Protein 3PDW (pdb70)

B-factor: mean 26.4, std 8.08, range [11.32, 63.54]

Nearest PDB structures (foldseek):
  3pdw-assembly1_A  TM=1.004E+00  e=2.632E-53  Bacillus subtilis
  4ift-assembly1_A  TM=9.680E-01  e=3.811E-37  Geobacillus stearothermophilus
  4o8c-assembly1_A  TM=9.680E-01  e=2.305E-36  Geobacillus stearothermophilus
  4kn8-assembly1_A  TM=9.689E-01  e=5.834E-36  Geobacillus stearothermophilus
  4ig4-assembly1_A  TM=9.670E-01  e=6.553E-36  Geobacillus stearothermophilus

GO terms:
  GO:0008253 5'-nucleotidase activity (F, EXP)

Secondary structure (DSSP, 8-state):
-----SEEEEE-SSSTT-HHHHHHHHHHHHHHHHHTT--EEEEES--SS-HHHHHHHHHHTT----GGGEEEHHHHHHHHHHHH-TT-EEEEES-HHHHHHHHHTT-EE--TT-SEEEE---TT--HHHHHHHHHHHHTT-EEEES----EEEETTEEEE-HHHHHHHHHHHH-PPPEE-STTSSHHHHHHHHHHT--GGGEEEEES-IIIIIHHHHHHT-EEEEE-----TTSPPPSEEESSGGGGHHHHHHHS--

Solvent-accessible surface area: 12109 Å² total; per-residue (Å²): 173,50,85,67,5,120,0,5,0,1,0,33,69,27,66,4,38,96,46,102,117,43,32,113,34,0,16,102,0,2,103,11,0,116,87,48,65,6,64,6,7,0,0,4,9,48,1,16,128,6,11,119,87,16,5,73,126,13,78,82,92,92,4,18,8,74,69,131,38,1,0,1,0,0,40,0,0,0,31,31,0,26,81,88,74,179,101,0,26,0,25,20,2,16,38,101,2,0,103,36,5,0,98,125,47,56,10,77,76,29,32,80,124,7,44,2,0,0,0,0,13,4,153,76,48,67,188,110,68,32,25,20,0,15,82,0,10,161,93,62,10,118,7,2,0,0,13,26,49,142,30,55,105,60,194,209,33,132,54,86,0,3,12,46,28,1,47,59,0,20,118,60,14,64,59,139,15,67,59,0,1,5,48,68,25,33,0,0,78,8,0,23,157,69,21,65,18,86,63,66,35,0,0,0,0,0,23,67,35,66,34,2,0,53,0,0,33,77,19,55,8,30,1,0,17,4,93,33,118,107,82,150,141,70,112,130,20,70,37,59,14,90,22,6,67,74,8,23,80,107,1,67,43,62,29,136,163

Sequence (257 aa):
SLKTYKGYLIDLDGTMYNGTEKIEEACEFVRTLKDRGVPYLFVTNNSSRTPKQVADKLVSFDIPATEEQVFTTSMATAQHIAQQKKDASVYVIGEEGIRQAIEENGLTFGGENADFVVVGIDRSITYEKFAVGCLAIRNGARFISTNGDIAIPTERGLLPGNGSLTSSVLTVSTGVQPVFIGKPESIIMEQAMRVLGTDVSETLMVGDNYATDIMAGINAGMDTLLVHTGMTDDMEKPTHAIDSLTEWIPYIEGHHHH

Foldseek 3Di:
DDDAFQEEEEEDPDCQCPDDVSLVLLQVLQVLCVVLVRYYAYEYLAQADQLCRVQVVNVVSVRHDDSLRYAYLLLLVLVVVCVVPVAFEEAEAYHDRNVVNVVVSNYHYDWLQGQAYEFHDHPPDDPVSLVRSLSNVLNPHAYAYSAQDQFDQDPVGTHGHRNVVSVSSCVSNVDDHHYQAWPDQSSVVSVCVSRVDDLARYEFEEADCRTRVNNNVNNNHAYEHAPQVADPPGDDHNYYYPTSNVCSVVSPVNRDD

InterPro domains:
  IPR006354 HAD-superfamily hydrolase, subfamily IIA, hypothetical 1 [TIGR01457] (4-252)
  IPR006357 HAD-superfamily hydrolase, subfamily IIA [PF13344] (8-106)
  IPR006357 HAD-superfamily hydrolase, subfamily IIA [PIRSF000915] (1-252)
  IPR006357 HAD-superfamily hydrolase, subfamily IIA [TIGR01460] (8-228)
  IPR023214 HAD superfamily [G3DSA:3.40.50.1000] (4-230)
  IPR023214 HAD superfamily [G3DSA:3.40.50.1000] (84-179)
  IPR036412 HAD-like superfamily [SSF56784] (4-253)

Organism: Bacillus subtilis (strain 168) (NCBI:txid224308)

Structure (mmCIF, N/CA/C/O backbone):
data_3PDW
#
_entry.id   3PDW
#
_cell.length_a   94.190
_cell.length_b   38.878
_cell.length_c   81.031
_cell.angle_alpha   90.00
_cell.angle_beta   93.04
_cell.angle_gamma   90.00
#
_symmetry.space_group_name_H-M   'C 1 2 1'
#
loop_
_entity.id
_entity.type
_entity.pdbx_description
1 polymer 'Uncharacterized hydrolase yutF'
2 non-polymer GLYCEROL
3 non-polymer 'ACETIC ACID'
4 water water
#
loop_
_atom_site.group_PDB
_atom_site.id
_atom_site.type_symbol
_atom_site.label_atom_id
_atom_site.label_alt_id
_atom_site.label_comp_id
_atom_site.label_asym_id
_atom_site.label_entity_id
_atom_site.label_seq_id
_atom_site.pdbx_PDB_ins_code
_atom_site.Cartn_x
_atom_site.Cartn_y
_atom_site.Cartn_z
_atom_site.occupancy
_atom_site.B_iso_or_equiv
_atom_site.auth_seq_id
_atom_site.auth_comp_id
_atom_site.auth_asym_id
_atom_site.auth_atom_id
_atom_site.pdbx_PDB_model_num
ATOM 1 N N . SER A 1 2 ? 24.329 -3.640 4.936 1.00 36.61 2 SER A N 1
ATOM 2 C CA . SER A 1 2 ? 23.166 -2.760 5.006 1.00 37.03 2 SER A CA 1
ATOM 3 C C . SER A 1 2 ? 23.535 -1.467 5.714 1.00 38.91 2 SER A C 1
ATOM 4 O O . SER A 1 2 ? 24.416 -1.458 6.574 1.00 40.79 2 SER A O 1
ATOM 7 N N . LEU A 1 3 ? 22.862 -0.379 5.347 1.00 34.40 3 LEU A N 1
ATOM 8 C CA . LEU A 1 3 ? 23.024 0.895 6.035 1.00 33.32 3 LEU A CA 1
ATOM 9 C C . LEU A 1 3 ? 21.695 1.291 6.670 1.00 34.85 3 LEU A C 1
ATOM 10 O O . LEU A 1 3 ? 20.660 1.337 5.999 1.00 32.22 3 LEU A O 1
ATOM 15 N N . LYS A 1 4 ? 21.732 1.565 7.972 1.00 29.21 4 LYS A N 1
ATOM 16 C CA . LYS A 1 4 ? 20.557 2.000 8.711 1.00 29.17 4 LYS A CA 1
ATOM 17 C C . LYS A 1 4 ? 20.125 3.383 8.233 1.00 27.44 4 LYS A C 1
ATOM 18 O O . LYS A 1 4 ? 20.926 4.117 7.658 1.00 29.17 4 LYS A O 1
ATOM 24 N N . THR A 1 5 ? 18.861 3.732 8.459 1.00 26.99 5 THR A N 1
ATOM 25 C CA . THR A 1 5 ? 18.418 5.110 8.272 1.00 26.00 5 THR A CA 1
ATOM 26 C C . THR A 1 5 ? 18.478 5.872 9.602 1.00 27.22 5 THR A C 1
ATOM 27 O O . THR A 1 5 ? 17.771 5.543 10.555 1.00 29.69 5 THR A O 1
ATOM 31 N N . TYR A 1 6 ? 19.339 6.880 9.659 1.00 27.29 6 TYR A N 1
ATOM 32 C CA . TYR A 1 6 ? 19.495 7.682 10.866 1.00 25.32 6 TYR A CA 1
ATOM 33 C C . TYR A 1 6 ? 18.564 8.884 10.799 1.00 25.75 6 TYR A C 1
ATOM 34 O O . TYR A 1 6 ? 18.428 9.519 9.747 1.00 27.23 6 TYR A O 1
ATOM 43 N N . LYS A 1 7 ? 17.911 9.175 11.918 1.00 23.34 7 LYS A N 1
ATOM 44 C CA . LYS A 1 7 ? 16.953 10.262 11.996 1.00 26.43 7 LYS A CA 1
ATOM 45 C C . LYS A 1 7 ? 17.522 11.501 12.686 1.00 26.22 7 LYS A C 1
ATOM 46 O O . LYS A 1 7 ? 16.846 12.529 12.797 1.00 27.02 7 LYS A O 1
ATOM 52 N N . GLY A 1 8 ? 18.760 11.404 13.157 1.00 23.30 8 GLY A N 1
ATOM 53 C CA . GLY A 1 8 ? 19.381 12.526 13.842 1.00 23.47 8 GLY A CA 1
ATOM 54 C C . GLY A 1 8 ? 20.886 12.369 13.882 1.00 20.79 8 GLY A C 1
ATOM 55 O O . GLY A 1 8 ? 21.385 11.251 14.008 1.00 21.54 8 GLY A O 1
ATOM 56 N N . TYR A 1 9 ? 21.602 13.485 13.781 1.00 19.56 9 TYR A N 1
ATOM 57 C CA . TYR A 1 9 ? 23.064 13.471 13.754 1.00 20.85 9 TYR A CA 1
ATOM 58 C C . TYR A 1 9 ? 23.653 14.319 14.887 1.00 18.99 9 TYR A C 1
ATOM 59 O O . TYR A 1 9 ? 23.188 15.430 15.151 1.00 19.14 9 TYR A O 1
ATOM 68 N N . LEU A 1 10 ? 24.676 13.790 15.552 1.00 18.21 10 LEU A N 1
ATOM 69 C CA . LEU A 1 10 ? 25.498 14.591 16.454 1.00 19.80 10 LEU A CA 1
ATOM 70 C C . LEU A 1 10 ? 26.846 14.754 15.774 1.00 20.87 10 LEU A C 1
ATOM 71 O O . LEU A 1 10 ? 27.469 13.765 15.394 1.00 22.83 10 LEU A O 1
ATOM 76 N N . ILE A 1 11 ? 27.285 15.998 15.605 1.00 19.11 11 ILE A N 1
ATOM 77 C CA . ILE A 1 11 ? 28.498 16.296 14.849 1.00 19.51 11 ILE A CA 1
ATOM 78 C C . ILE A 1 11 ? 29.557 16.938 15.742 1.00 23.14 11 ILE A C 1
ATOM 79 O O . ILE A 1 11 ? 29.350 18.021 16.281 1.00 19.87 11 ILE A O 1
ATOM 84 N N . ASP A 1 12 ? 30.707 16.291 15.887 1.00 18.35 12 ASP A N 1
ATOM 85 C CA . ASP A 1 12 ? 31.699 16.798 16.824 1.00 19.32 12 ASP A CA 1
ATOM 86 C C . ASP A 1 12 ? 32.453 18.027 16.304 1.00 20.38 12 ASP A C 1
ATOM 87 O O . ASP A 1 12 ? 32.812 18.093 15.136 1.00 24.40 12 ASP A O 1
ATOM 92 N N . LEU A 1 13 ? 32.685 18.990 17.193 1.00 20.29 13 LEU A N 1
ATOM 93 C CA . LEU A 1 13 ? 33.375 20.239 16.847 1.00 17.36 13 LEU A CA 1
ATOM 94 C C . LEU A 1 13 ? 34.851 20.284 17.236 1.00 21.13 13 LEU A C 1
ATOM 95 O O . LEU A 1 13 ? 35.548 21.235 16.883 1.00 21.95 13 LEU A O 1
ATOM 100 N N . ASP A 1 14 ? 35.328 19.300 17.994 1.00 22.57 14 ASP A N 1
ATOM 101 C CA . ASP A 1 14 ? 36.614 19.458 18.689 1.00 21.85 14 ASP A CA 1
ATOM 102 C C . ASP A 1 14 ? 37.855 18.935 17.968 1.00 27.93 14 ASP A C 1
ATOM 103 O O . ASP A 1 14 ? 38.981 19.188 18.409 1.00 29.42 14 ASP A O 1
ATOM 108 N N . GLY A 1 15 ? 37.661 18.195 16.889 1.00 25.82 15 GLY A N 1
ATOM 109 C CA . GLY A 1 15 ? 38.780 17.553 16.219 1.00 30.58 15 GLY A CA 1
ATOM 110 C C . GLY A 1 15 ? 39.408 18.355 15.089 1.00 33.40 15 GLY A C 1
ATOM 111 O O . GLY A 1 15 ? 39.261 19.570 15.016 1.00 31.41 15 GLY A O 1
ATOM 112 N N . THR A 1 16 ? 40.110 17.649 14.206 1.00 33.72 16 THR A N 1
ATOM 113 C CA . THR A 1 16 ? 40.846 18.246 13.091 1.00 32.89 16 THR A CA 1
ATOM 114 C C . THR A 1 16 ? 39.995 18.278 11.830 1.00 36.42 16 THR A C 1
ATOM 115 O O . THR A 1 16 ? 40.471 18.622 10.747 1.00 39.83 16 THR A O 1
ATOM 119 N N . MET A 1 17 ? 38.729 17.917 11.992 1.00 33.40 17 MET A N 1
ATOM 120 C CA . MET A 1 17 ? 37.779 17.769 10.900 1.00 37.30 17 MET A CA 1
ATOM 121 C C . MET A 1 17 ? 37.539 19.065 10.130 1.00 29.49 17 MET A C 1
ATOM 122 O O . MET A 1 17 ? 36.988 19.042 9.030 1.00 33.63 17 MET A O 1
ATOM 127 N N . TYR A 1 18 ? 37.931 20.188 10.721 1.00 31.60 18 TYR A N 1
ATOM 128 C CA . TYR A 1 18 ? 37.679 21.495 10.129 1.00 31.87 18 TYR A CA 1
ATOM 129 C C . TYR A 1 18 ? 38.986 22.233 9.837 1.00 31.69 18 TYR A C 1
ATOM 130 O O . TYR A 1 18 ? 39.002 23.456 9.732 1.00 39.15 18 TYR A O 1
ATOM 139 N N . ASN A 1 19 ? 40.077 21.484 9.708 1.00 34.64 19 ASN A N 1
ATOM 140 C CA . ASN A 1 19 ? 41.395 22.079 9.507 1.00 39.15 19 ASN A CA 1
ATOM 141 C C . ASN A 1 19 ? 41.662 22.455 8.057 1.00 35.10 19 ASN A C 1
ATOM 142 O O . ASN A 1 19 ? 41.878 21.585 7.216 1.00 39.83 19 ASN A O 1
ATOM 147 N N . GLY A 1 20 ? 41.660 23.751 7.770 1.00 36.88 20 GLY A N 1
ATOM 148 C CA . GLY A 1 20 ? 41.997 24.217 6.438 1.00 36.31 20 GLY A CA 1
ATOM 149 C C . GLY A 1 20 ? 40.797 24.420 5.537 1.00 38.47 20 GLY A C 1
ATOM 150 O O . GLY A 1 20 ? 39.694 23.962 5.833 1.00 35.93 20 GLY A O 1
ATOM 151 N N . THR A 1 21 ? 41.027 25.102 4.420 1.00 37.50 21 THR A N 1
ATOM 152 C CA . THR A 1 21 ? 39.958 25.491 3.510 1.00 37.75 21 THR A CA 1
ATOM 153 C C . THR A 1 21 ? 39.174 24.311 2.949 1.00 35.91 21 THR A C 1
ATOM 154 O O . THR A 1 21 ? 37.942 24.352 2.866 1.00 32.99 21 THR A O 1
ATOM 158 N N . GLU A 1 22 ? 39.887 23.265 2.553 1.00 37.06 22 GLU A N 1
ATOM 159 C CA . GLU A 1 22 ? 39.243 22.101 1.963 1.00 36.88 22 GLU A CA 1
ATOM 160 C C . GLU A 1 22 ? 38.303 21.417 2.959 1.00 38.38 22 GLU A C 1
ATOM 161 O O . GLU A 1 22 ? 37.144 21.141 2.639 1.00 33.27 22 GLU A O 1
ATOM 167 N N . LYS A 1 23 ? 38.798 21.157 4.166 1.00 34.78 23 LYS A N 1
ATOM 168 C CA . LYS A 1 23 ? 37.997 20.482 5.185 1.00 33.89 23 LYS A CA 1
ATOM 169 C C . LYS A 1 23 ? 36.766 21.307 5.562 1.00 32.50 23 LYS A C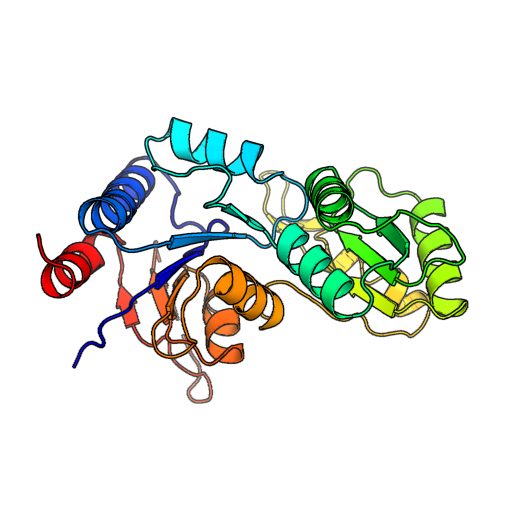 1
ATOM 170 O O . LYS A 1 23 ? 35.664 20.778 5.708 1.00 32.31 23 LYS A O 1
ATOM 176 N N . ILE A 1 24 ? 36.952 22.610 5.725 1.00 33.35 24 ILE A N 1
ATOM 177 C CA . ILE A 1 24 ? 35.837 23.470 6.098 1.00 28.81 24 ILE A CA 1
ATOM 178 C C . ILE A 1 24 ? 34.747 23.453 5.029 1.00 30.74 24 ILE A C 1
ATOM 179 O O . ILE A 1 24 ? 33.557 23.395 5.342 1.00 30.57 24 ILE A O 1
ATOM 184 N N . GLU A 1 25 ? 35.148 23.499 3.763 1.00 30.80 25 GLU A N 1
ATOM 185 C CA . GLU A 1 25 ? 34.178 23.460 2.679 1.00 32.25 25 GLU A CA 1
ATOM 186 C C . GLU A 1 25 ? 33.472 22.110 2.643 1.00 29.37 25 GLU A C 1
ATOM 187 O O . GLU A 1 25 ? 32.282 22.025 2.337 1.00 28.33 25 GLU A O 1
ATOM 193 N N . GLU A 1 26 ? 34.210 21.053 2.958 1.00 28.91 26 GLU A N 1
ATOM 194 C CA . GLU A 1 26 ? 33.629 19.715 2.975 1.00 31.71 26 GLU A CA 1
ATOM 195 C C . GLU A 1 26 ? 32.613 19.602 4.110 1.00 30.31 26 GLU A C 1
ATOM 196 O O . GLU A 1 26 ? 31.518 19.070 3.923 1.00 27.10 26 GLU A O 1
ATOM 202 N N . ALA A 1 27 ? 32.961 20.131 5.280 1.00 28.58 27 ALA A N 1
ATOM 203 C CA . ALA A 1 27 ? 32.029 20.120 6.399 1.00 27.36 27 ALA A CA 1
ATOM 204 C C . ALA A 1 27 ? 30.781 20.923 6.053 1.00 26.46 27 ALA A C 1
ATOM 205 O O . ALA A 1 27 ? 29.668 20.539 6.400 1.00 25.82 27 ALA A O 1
ATOM 207 N N . CYS A 1 28 ? 30.972 22.043 5.363 1.00 25.32 28 CYS A N 1
ATOM 208 C CA . CYS A 1 28 ? 29.850 22.884 4.969 1.00 27.68 28 CYS A CA 1
ATOM 209 C C . CYS A 1 28 ? 28.880 22.109 4.065 1.00 26.62 28 CYS A C 1
ATOM 210 O O . CYS A 1 28 ? 27.669 22.127 4.274 1.00 25.10 28 CYS A O 1
ATOM 213 N N . GLU A 1 29 ? 29.406 21.415 3.066 1.00 27.79 29 GLU A N 1
ATOM 214 C CA . GLU A 1 29 ? 28.535 20.701 2.134 1.00 28.10 29 GLU A CA 1
ATOM 215 C C . GLU A 1 29 ? 27.830 19.536 2.843 1.00 24.77 29 GLU A C 1
ATOM 216 O O . GLU A 1 29 ? 26.655 19.261 2.591 1.00 23.90 29 GLU A O 1
ATOM 222 N N . PHE A 1 30 ? 28.544 18.884 3.760 1.00 25.32 30 PHE A N 1
ATOM 223 C CA . PHE A 1 30 ? 27.974 17.792 4.556 1.00 24.15 30 PHE A CA 1
ATOM 224 C C . PHE A 1 30 ? 26.775 18.290 5.366 1.00 24.93 30 PHE A C 1
ATOM 225 O O . PHE A 1 30 ? 25.674 17.743 5.274 1.00 21.99 30 PHE A O 1
ATOM 233 N N . VAL A 1 31 ? 26.979 19.353 6.137 1.00 24.15 31 VAL A N 1
ATOM 234 C CA . VAL A 1 31 ? 25.904 19.894 6.958 1.00 23.51 31 VAL A CA 1
ATOM 235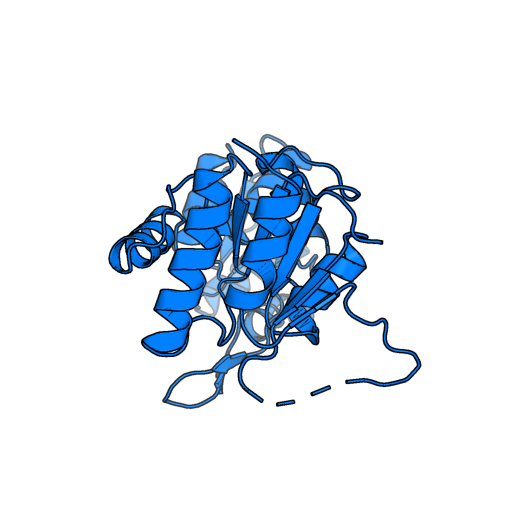 C C . VAL A 1 31 ? 24.747 20.433 6.108 1.00 21.42 31 VAL A C 1
ATOM 236 O O . VAL A 1 31 ? 23.578 20.249 6.445 1.00 24.40 31 VAL A O 1
ATOM 240 N N . ARG A 1 32 ? 25.065 21.091 4.994 1.00 25.13 32 ARG A N 1
ATOM 241 C CA . ARG A 1 32 ? 24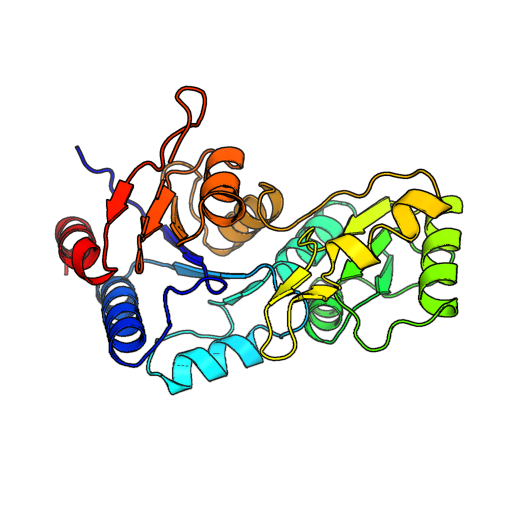.013 21.625 4.131 1.00 25.33 32 ARG A CA 1
ATOM 242 C C . ARG A 1 32 ? 23.166 20.514 3.521 1.00 26.92 32 ARG A C 1
ATOM 243 O O . ARG A 1 32 ? 21.975 20.700 3.273 1.00 26.95 32 ARG A O 1
ATOM 251 N N . THR A 1 33 ? 23.777 19.351 3.309 1.00 24.05 33 THR A N 1
ATOM 252 C CA . THR A 1 33 ? 23.038 18.178 2.830 1.00 24.59 33 THR A CA 1
ATOM 253 C C . THR A 1 33 ? 22.021 17.722 3.871 1.00 25.50 33 THR A C 1
ATOM 254 O O . THR A 1 33 ? 20.857 17.494 3.545 1.00 24.05 33 THR A O 1
ATOM 258 N N . LEU A 1 34 ? 22.451 17.598 5.130 1.00 23.03 34 LEU A N 1
ATOM 259 C CA . LEU A 1 34 ? 21.518 17.280 6.197 1.00 21.01 34 LEU A CA 1
ATOM 260 C C . LEU A 1 34 ? 20.386 18.299 6.241 1.00 23.49 34 LEU A C 1
ATOM 261 O O . LEU A 1 34 ? 19.214 17.932 6.342 1.00 24.14 34 LEU A O 1
ATOM 266 N N . LYS A 1 35 ? 20.731 19.581 6.186 1.00 22.50 35 LYS A N 1
ATOM 267 C CA . LYS A 1 35 ? 19.703 20.615 6.240 1.00 23.29 35 LYS A CA 1
ATOM 268 C C . LYS A 1 35 ? 18.782 20.528 5.021 1.00 23.70 35 LYS A C 1
ATOM 269 O O . LYS A 1 35 ? 17.554 20.568 5.149 1.00 26.05 35 LYS A O 1
ATOM 275 N N . ASP A 1 36 ? 19.384 20.394 3.847 1.00 25.64 36 ASP A N 1
ATOM 276 C CA . ASP A 1 36 ? 18.633 20.292 2.596 1.00 28.93 36 ASP A CA 1
ATOM 277 C C . ASP A 1 36 ? 17.624 19.143 2.652 1.00 30.80 36 ASP A C 1
ATOM 278 O O . ASP A 1 36 ? 16.502 19.262 2.147 1.00 30.79 36 ASP A O 1
ATOM 283 N N . ARG A 1 37 ? 18.016 18.039 3.288 1.00 25.59 37 ARG A N 1
ATOM 284 C CA . ARG A 1 37 ? 17.180 16.845 3.324 1.00 24.60 37 ARG A CA 1
ATOM 285 C C . ARG A 1 37 ? 16.341 16.732 4.599 1.00 25.86 37 ARG A C 1
ATOM 286 O O . ARG A 1 37 ? 15.727 15.701 4.853 1.00 28.63 37 ARG A O 1
ATOM 294 N N . GLY A 1 38 ? 16.328 17.794 5.407 1.00 25.19 38 GLY A N 1
ATOM 295 C CA . GLY A 1 38 ? 15.452 17.864 6.564 1.00 24.54 38 GLY A CA 1
ATOM 296 C C . GLY A 1 38 ? 15.854 17.013 7.757 1.00 26.98 38 GLY A C 1
ATOM 297 O O . GLY A 1 38 ? 15.023 16.677 8.600 1.00 29.58 38 GLY A O 1
ATOM 298 N N . VAL A 1 39 ? 17.134 16.677 7.842 1.00 24.76 39 VAL A N 1
ATOM 299 C CA . VAL A 1 39 ? 17.626 15.842 8.933 1.00 22.76 39 VAL A CA 1
ATOM 300 C C . VAL A 1 39 ? 18.141 16.735 10.052 1.00 22.04 39 VAL A C 1
ATOM 301 O O . VAL A 1 39 ? 19.012 17.560 9.816 1.00 24.11 39 VAL A O 1
ATOM 305 N N . PRO A 1 40 ? 17.605 16.559 11.274 1.00 22.61 40 PRO A N 1
ATOM 306 C CA . PRO A 1 40 ? 18.010 17.327 12.461 1.00 25.00 40 PRO A CA 1
ATOM 307 C C . PRO A 1 40 ? 19.440 16.991 12.878 1.00 21.90 40 PRO A C 1
ATOM 308 O O . PRO A 1 40 ? 19.843 15.827 12.776 1.00 21.55 40 PRO A O 1
ATOM 312 N N . TYR A 1 41 ? 20.191 17.989 13.339 1.00 22.18 41 TYR A N 1
ATOM 313 C CA . TYR A 1 41 ? 21.532 17.751 13.868 1.00 20.81 41 TYR A CA 1
ATOM 314 C C . TYR A 1 41 ? 21.861 18.695 15.024 1.00 23.38 41 TYR A C 1
ATOM 315 O O . TYR A 1 41 ? 21.231 19.747 15.183 1.00 21.82 41 TYR A O 1
ATOM 324 N N . LEU A 1 42 ? 22.844 18.301 15.829 1.00 19.82 42 LEU A N 1
ATOM 325 C CA . LEU A 1 42 ? 23.442 19.176 16.826 1.00 18.84 42 LEU A CA 1
ATOM 326 C C . LEU A 1 42 ? 24.956 19.088 16.688 1.00 21.55 42 LEU A C 1
ATOM 327 O O . LEU A 1 42 ? 25.499 18.011 16.422 1.00 22.53 42 LEU A O 1
ATOM 332 N N . PHE A 1 43 ? 25.638 20.214 16.854 1.00 19.98 43 PHE A N 1
ATOM 333 C CA . PHE A 1 43 ? 27.095 20.209 16.980 1.00 19.27 43 PHE A CA 1
ATOM 334 C C . PHE A 1 43 ? 27.428 20.031 18.449 1.00 21.49 43 PHE A C 1
ATOM 335 O O . PHE A 1 43 ? 26.862 20.720 19.293 1.00 23.93 43 PHE A O 1
ATOM 343 N N . VAL A 1 44 ? 28.337 19.112 18.756 1.00 18.85 44 VAL A N 1
ATOM 344 C CA . VAL A 1 44 ? 28.669 18.843 20.153 1.00 14.32 44 VAL A CA 1
ATOM 345 C C . VAL A 1 44 ? 30.131 19.156 20.459 1.00 19.73 44 VAL A C 1
ATOM 346 O O . VAL A 1 44 ? 30.984 19.080 19.580 1.00 21.00 44 VAL A O 1
ATOM 350 N N . THR A 1 45 ? 30.413 19.520 21.708 1.00 17.90 45 THR A N 1
ATOM 351 C CA . THR A 1 45 ? 31.764 19.908 22.077 1.00 19.91 45 THR A CA 1
ATOM 352 C C . THR A 1 45 ? 31.991 19.698 23.572 1.00 18.85 45 THR A C 1
ATOM 353 O O . THR A 1 45 ? 31.063 19.852 24.361 1.00 17.53 45 THR A O 1
ATOM 357 N N . ASN A 1 46 ? 33.223 19.340 23.937 1.00 16.79 46 ASN A N 1
ATOM 358 C CA . ASN A 1 46 ? 33.637 19.243 25.343 1.00 18.22 46 ASN A CA 1
ATOM 359 C C . ASN A 1 46 ? 34.097 20.584 25.912 1.00 17.32 46 ASN A C 1
ATOM 360 O O . ASN A 1 46 ? 34.473 20.683 27.084 1.00 22.17 46 ASN A O 1
ATOM 365 N N . ASN A 1 47 ? 34.088 21.621 25.081 1.00 18.93 47 ASN A N 1
ATOM 366 C CA . ASN A 1 47 ? 34.470 22.961 25.550 1.00 22.31 47 ASN A CA 1
ATOM 367 C C . ASN A 1 47 ? 33.346 23.538 26.404 1.00 22.22 47 ASN A C 1
ATOM 368 O O . ASN A 1 47 ? 32.247 23.767 25.901 1.00 20.83 47 ASN A O 1
ATOM 373 N N . SER A 1 48 ? 33.600 23.761 27.695 1.00 19.66 48 SER A N 1
ATOM 374 C CA . SER A 1 48 ? 32.571 24.306 28.577 1.00 17.40 48 SER A CA 1
ATOM 375 C C . SER A 1 48 ? 32.549 25.829 28.590 1.00 18.62 48 SER A C 1
ATOM 376 O O . SER A 1 48 ? 31.624 26.434 29.136 1.00 19.71 48 SER A O 1
ATOM 379 N N . SER A 1 49 ? 33.577 26.440 28.006 1.00 20.11 49 SER A N 1
ATOM 380 C CA . SER A 1 49 ? 33.793 27.884 28.111 1.00 20.51 49 SER A CA 1
ATOM 381 C C . SER A 1 49 ? 32.984 28.743 27.132 1.00 19.92 49 SER A C 1
ATOM 382 O O . SER A 1 49 ? 32.469 29.797 27.512 1.00 22.43 49 SER A O 1
ATOM 385 N N . ARG A 1 50 ? 32.897 28.327 25.875 1.00 19.81 50 ARG A N 1
ATOM 386 C CA . ARG A 1 50 ? 32.194 29.138 24.893 1.00 22.12 50 ARG A CA 1
ATOM 387 C C . ARG A 1 50 ? 30.689 28.899 24.973 1.00 21.75 50 ARG A C 1
ATOM 388 O O . ARG A 1 50 ? 30.242 27.786 25.238 1.00 24.26 50 ARG A O 1
ATOM 396 N N . THR A 1 51 ? 29.917 29.954 24.733 1.00 19.04 51 THR A N 1
ATOM 397 C CA . THR A 1 51 ? 28.460 29.874 24.722 1.00 19.59 51 THR A CA 1
ATOM 398 C C . THR A 1 51 ? 28.007 29.347 23.361 1.00 20.95 51 THR A C 1
ATOM 399 O O . THR A 1 51 ? 28.745 29.431 22.381 1.00 21.99 51 THR A O 1
ATOM 403 N N . PRO A 1 52 ? 26.781 28.811 23.291 1.00 19.80 52 PRO A N 1
ATOM 404 C CA . PRO A 1 52 ? 26.282 28.320 21.999 1.00 20.06 52 PRO A CA 1
ATOM 405 C C . PRO A 1 52 ? 26.231 29.429 20.942 1.00 21.62 52 PRO A C 1
ATOM 406 O O . PRO A 1 52 ? 26.432 29.130 19.764 1.00 22.03 52 PRO A O 1
ATOM 410 N N . LYS A 1 53 ? 25.974 30.672 21.348 1.00 21.75 53 LYS A N 1
ATOM 411 C CA . LYS A 1 53 ? 25.968 31.784 20.397 1.00 23.14 53 LYS A CA 1
ATOM 412 C C . LYS A 1 53 ? 27.359 31.978 19.806 1.00 24.65 53 LYS A C 1
ATOM 413 O O . LYS A 1 53 ? 27.519 32.117 18.596 1.00 22.94 53 LYS A O 1
ATOM 419 N N . GLN A 1 54 ? 28.371 31.982 20.662 1.00 21.35 54 GLN A N 1
ATOM 420 C CA . GLN A 1 54 ? 29.741 32.148 20.189 1.00 21.43 54 GLN A CA 1
ATOM 421 C C . GL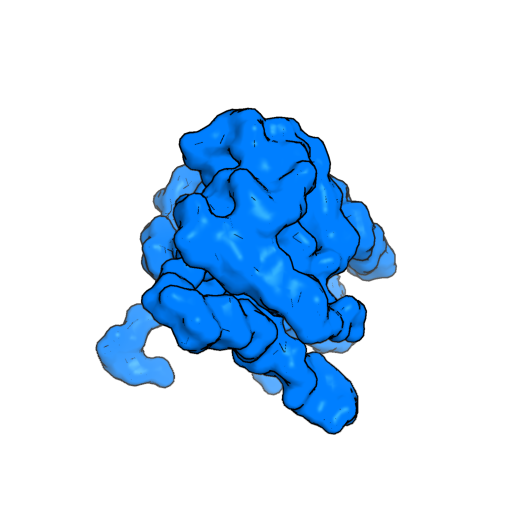N A 1 54 ? 30.133 31.071 19.185 1.00 23.15 54 GLN A C 1
ATOM 422 O O . GLN A 1 54 ? 30.758 31.353 18.156 1.00 22.90 54 GLN A O 1
ATOM 428 N N . VAL A 1 55 ? 29.747 29.838 19.474 1.00 20.55 55 VAL A N 1
ATOM 429 C CA . VAL A 1 55 ? 30.121 28.723 18.612 1.00 21.12 55 VAL A CA 1
ATOM 430 C C . VAL A 1 55 ? 29.378 28.797 17.280 1.00 21.65 55 VAL A C 1
ATOM 431 O O . VAL A 1 55 ? 29.979 28.645 16.215 1.00 21.67 55 VAL A O 1
ATOM 435 N N . ALA A 1 56 ? 28.071 29.046 17.340 1.00 22.96 56 ALA A N 1
ATOM 436 C CA . ALA A 1 56 ? 27.264 29.096 16.128 1.00 21.79 56 ALA A CA 1
ATOM 437 C C . ALA A 1 56 ? 27.679 30.273 15.248 1.00 21.41 56 ALA A C 1
ATOM 438 O O . ALA A 1 56 ? 27.747 30.144 14.032 1.00 22.11 56 ALA A O 1
ATOM 440 N N . ASP A 1 57 ? 27.972 31.417 15.863 1.00 21.55 57 ASP A N 1
ATOM 441 C CA . ASP A 1 57 ? 28.433 32.577 15.104 1.00 26.34 57 ASP A CA 1
ATOM 442 C C . ASP A 1 57 ? 29.648 32.227 14.261 1.00 25.29 57 ASP A C 1
ATOM 443 O O . ASP A 1 57 ? 29.722 32.583 13.084 1.00 26.03 57 ASP A O 1
ATOM 448 N N . LYS A 1 58 ? 30.597 31.520 14.861 1.00 24.62 58 LYS A N 1
ATOM 449 C CA . LYS A 1 58 ? 31.799 31.114 14.145 1.00 24.08 58 LYS A CA 1
ATOM 450 C C . LYS A 1 58 ? 31.499 30.129 13.008 1.00 25.51 58 LYS A C 1
ATOM 451 O O . LYS A 1 58 ? 32.020 30.280 11.906 1.00 24.20 58 LYS A O 1
ATOM 457 N N . LEU A 1 59 ? 30.655 29.131 13.271 1.00 21.34 59 LEU A N 1
ATOM 458 C CA . LEU A 1 59 ? 30.216 28.207 12.221 1.00 21.61 59 LEU A CA 1
ATOM 459 C C . LEU A 1 59 ? 29.553 28.966 11.064 1.00 23.97 59 LEU A C 1
ATOM 460 O O . LEU A 1 59 ? 29.849 28.727 9.887 1.00 24.03 59 LEU A O 1
ATOM 465 N N . VAL A 1 60 ? 28.655 29.884 11.402 1.00 24.09 60 VAL A N 1
ATOM 466 C CA . VAL A 1 60 ? 27.971 30.667 10.378 1.00 24.58 60 VAL A CA 1
ATOM 467 C C . VAL A 1 60 ? 28.925 31.539 9.556 1.00 28.23 60 VAL A C 1
ATOM 468 O O . VAL A 1 60 ? 28.671 31.805 8.376 1.00 26.45 60 VAL A O 1
ATOM 472 N N . SER A 1 61 ? 30.027 31.966 10.164 1.00 24.96 61 SER A N 1
ATOM 473 C CA . SER A 1 61 ? 31.024 32.766 9.440 1.00 27.18 61 SER A CA 1
ATOM 474 C C . SER A 1 61 ? 31.722 31.978 8.326 1.00 28.94 61 SER A C 1
ATOM 475 O O . SER A 1 61 ? 32.320 32.567 7.419 1.00 28.51 61 SER A O 1
ATOM 478 N N . PHE A 1 62 ? 31.648 30.653 8.402 1.00 26.19 62 PHE A N 1
ATOM 479 C CA . PHE A 1 62 ? 32.165 29.781 7.347 1.00 27.48 62 PHE A CA 1
ATOM 480 C C . PHE A 1 62 ? 31.046 29.182 6.506 1.00 26.05 62 PHE A C 1
ATOM 481 O O . PHE A 1 62 ? 31.260 28.212 5.772 1.00 29.35 62 PHE A O 1
ATOM 489 N N . ASP A 1 63 ? 29.854 29.760 6.622 1.00 25.36 63 ASP A N 1
ATOM 490 C CA . ASP A 1 63 ? 28.682 29.326 5.859 1.00 28.34 63 ASP A CA 1
ATOM 491 C C . ASP A 1 63 ? 28.190 27.938 6.241 1.00 28.53 63 ASP A C 1
ATOM 492 O O . ASP A 1 63 ? 27.461 27.300 5.480 1.00 28.70 63 ASP A O 1
ATOM 497 N N . ILE A 1 64 ? 28.594 27.468 7.416 1.00 26.99 64 ILE A N 1
ATOM 498 C CA . ILE A 1 64 ? 28.058 26.226 7.958 1.00 26.38 64 ILE A CA 1
ATOM 499 C C . ILE A 1 64 ? 26.812 26.604 8.734 1.00 26.99 64 ILE A C 1
ATOM 500 O O . ILE A 1 64 ? 26.886 27.389 9.683 1.00 28.18 64 ILE A O 1
ATOM 505 N N . PRO A 1 65 ? 25.657 26.057 8.336 1.00 25.97 65 PRO A N 1
ATOM 506 C CA . PRO A 1 65 ? 24.368 26.488 8.889 1.00 26.64 65 PRO A CA 1
ATOM 507 C C . PRO A 1 65 ? 24.157 25.990 10.310 1.00 25.90 65 PRO A C 1
ATOM 508 O O . PRO A 1 65 ? 23.976 24.787 10.518 1.00 25.81 65 PRO A O 1
ATOM 512 N N . ALA A 1 66 ? 24.183 26.904 11.274 1.00 25.89 66 ALA A N 1
ATOM 513 C CA . ALA A 1 66 ? 23.996 26.526 12.671 1.00 25.25 66 ALA A CA 1
ATOM 514 C C . ALA A 1 66 ? 23.333 27.647 13.434 1.00 23.28 66 ALA A C 1
ATOM 515 O O . ALA A 1 66 ? 23.887 28.740 13.543 1.00 25.64 66 ALA A O 1
ATOM 517 N N . THR A 1 67 ? 22.140 27.387 13.955 1.00 23.34 67 THR A N 1
ATOM 518 C CA . THR A 1 67 ? 21.530 28.314 14.892 1.00 24.96 67 THR A CA 1
ATOM 519 C C . THR A 1 67 ? 22.125 28.054 16.268 1.00 24.85 67 THR A C 1
ATOM 520 O O . THR A 1 67 ? 22.803 27.048 16.487 1.00 22.80 67 THR A O 1
ATOM 524 N N . GLU A 1 68 ? 21.871 28.970 17.192 1.00 23.76 68 GLU A N 1
ATOM 525 C CA . GLU A 1 68 ? 22.319 28.817 18.565 1.00 25.53 68 GLU A CA 1
ATOM 526 C C . GLU A 1 68 ? 21.757 27.521 19.137 1.00 23.86 68 GLU A C 1
ATOM 527 O O . GLU A 1 68 ? 22.408 26.834 19.940 1.00 24.32 68 GLU A O 1
ATOM 533 N N . GLU A 1 69 ? 20.546 27.179 18.702 1.00 23.59 69 GLU A N 1
ATOM 534 C CA . GLU A 1 69 ? 19.859 25.999 19.205 1.00 25.02 69 GLU A CA 1
ATOM 535 C C . GLU A 1 69 ? 20.435 24.702 18.647 1.00 23.48 69 GLU A C 1
ATOM 536 O O . GLU A 1 69 ? 20.145 23.623 19.155 1.00 24.07 69 GLU A O 1
ATOM 542 N N . GLN A 1 70 ? 21.256 24.813 17.609 1.00 19.65 70 GLN A N 1
ATOM 543 C CA . GLN A 1 70 ? 21.915 23.642 17.046 1.00 20.64 70 GLN A CA 1
ATOM 544 C C . GLN A 1 70 ? 23.322 23.410 17.603 1.00 20.28 70 GLN A C 1
ATOM 545 O O . GLN A 1 70 ? 24.071 22.571 17.106 1.00 22.49 70 GLN A O 1
ATOM 551 N N . VAL A 1 71 ? 23.675 24.139 18.654 1.00 21.21 71 VAL A N 1
ATOM 552 C CA . VAL A 1 71 ? 24.954 23.913 19.304 1.00 21.78 71 VAL A CA 1
ATOM 553 C C . VAL A 1 71 ? 24.677 23.327 20.673 1.00 21.04 71 VAL A C 1
ATOM 554 O O . VAL A 1 71 ? 23.873 23.867 21.432 1.00 22.76 71 VAL A O 1
ATOM 558 N N . PHE A 1 72 ? 25.301 22.195 20.970 1.00 19.22 72 PHE A N 1
ATOM 559 C CA . PHE A 1 72 ? 25.074 21.555 22.255 1.00 18.17 72 PHE A CA 1
ATOM 560 C C . PHE A 1 72 ? 26.403 21.276 22.939 1.00 18.72 72 PHE A C 1
ATOM 561 O O . PHE A 1 72 ? 27.149 20.390 22.527 1.00 22.30 72 PHE A O 1
ATOM 569 N N . THR A 1 73 ? 26.690 22.047 23.987 1.00 18.58 73 THR A N 1
ATOM 570 C CA . THR A 1 73 ? 27.973 21.937 24.664 1.00 20.06 73 THR A CA 1
ATOM 571 C C . THR A 1 73 ? 27.878 21.098 25.931 1.00 18.78 73 THR A C 1
ATOM 572 O O . THR A 1 73 ? 26.802 20.849 26.470 1.00 17.01 73 THR A O 1
ATOM 576 N N . THR A 1 74 ? 29.025 20.682 26.429 1.00 17.54 74 THR A N 1
ATOM 577 C CA . THR A 1 74 ? 29.039 19.934 27.676 1.00 18.14 74 THR A CA 1
ATOM 578 C C . THR A 1 74 ? 28.498 20.777 28.858 1.00 18.71 74 THR A C 1
ATOM 579 O O . THR A 1 74 ? 27.944 20.233 29.823 1.00 19.91 74 THR A O 1
ATOM 583 N N . SER A 1 75 ? 28.626 22.102 28.777 1.00 18.64 75 SER A N 1
ATOM 584 C CA . SER A 1 75 ? 28.036 22.980 29.791 1.00 16.80 75 SER A CA 1
ATOM 585 C C . SER A 1 75 ? 26.516 22.803 29.836 1.00 17.67 75 SER A C 1
ATOM 586 O O . SER A 1 75 ? 25.922 22.719 30.916 1.00 17.93 75 SER A O 1
ATOM 589 N N . MET A 1 76 ? 25.901 22.741 28.663 1.00 19.56 76 MET A N 1
ATOM 590 C CA . MET A 1 76 ? 24.461 22.530 28.578 1.00 17.99 76 MET A CA 1
ATOM 591 C C . MET A 1 76 ? 24.091 21.121 29.101 1.00 19.73 76 MET A C 1
ATOM 592 O O . MET A 1 76 ? 23.099 20.964 29.819 1.00 18.93 76 MET A O 1
ATOM 597 N N . ALA A 1 77 ? 24.895 20.099 28.783 1.00 18.66 77 ALA A N 1
ATOM 598 C CA . ALA A 1 77 ? 24.628 18.744 29.290 1.00 19.20 77 ALA A CA 1
ATOM 599 C C . ALA A 1 77 ? 24.741 18.718 30.803 1.00 17.96 77 ALA A C 1
ATOM 600 O O . ALA A 1 77 ? 23.975 18.037 31.487 1.00 18.62 77 ALA A O 1
ATOM 602 N N . THR A 1 78 ? 25.728 19.451 31.307 1.00 16.81 78 THR A N 1
ATOM 603 C CA . THR A 1 78 ? 25.972 19.552 32.740 1.00 17.35 78 THR A CA 1
ATOM 604 C C . THR A 1 78 ? 24.771 20.153 33.474 1.00 17.99 78 THR A C 1
ATOM 605 O O . THR A 1 78 ? 24.282 19.569 34.456 1.00 19.23 78 THR A O 1
ATOM 609 N N . ALA A 1 79 ? 24.291 21.300 32.996 1.00 18.20 79 ALA A N 1
ATOM 610 C CA . ALA A 1 79 ? 23.176 21.991 33.632 1.00 18.15 79 ALA A CA 1
ATOM 611 C C . ALA A 1 79 ? 21.887 21.175 33.533 1.00 18.97 79 ALA A C 1
ATOM 612 O O . ALA A 1 79 ? 21.095 21.144 34.478 1.00 19.10 79 ALA A O 1
ATOM 614 N N . GLN A 1 80 ? 21.673 20.526 32.389 1.00 17.91 80 GLN A N 1
ATOM 615 C CA . GLN A 1 80 ? 20.496 19.680 32.212 1.00 18.62 80 GLN A CA 1
ATOM 616 C C . GLN A 1 80 ? 20.545 18.513 33.176 1.00 18.42 80 GLN A C 1
ATOM 617 O O . GLN A 1 80 ? 19.542 18.181 33.806 1.00 19.41 80 GLN A O 1
ATOM 623 N N . HIS A 1 81 ? 21.715 17.891 33.291 1.00 17.67 81 HIS A N 1
ATOM 624 C CA . HIS A 1 81 ? 21.893 16.778 34.219 1.00 17.76 81 HIS A CA 1
ATOM 625 C C . HIS A 1 81 ? 21.517 17.211 35.629 1.00 17.50 81 HIS A C 1
ATOM 626 O O . HIS A 1 81 ? 20.749 16.532 36.312 1.00 19.56 81 HIS A O 1
ATOM 633 N N . ILE A 1 82 ? 22.056 18.347 36.058 1.00 18.60 82 ILE A N 1
ATOM 634 C CA . ILE A 1 82 ? 21.820 18.832 37.418 1.00 18.46 82 ILE A CA 1
ATOM 635 C C . ILE A 1 82 ? 20.337 19.139 37.659 1.00 18.99 82 ILE A C 1
ATOM 636 O O . ILE A 1 82 ? 19.781 18.735 38.684 1.00 20.85 82 ILE A O 1
ATOM 641 N N . ALA A 1 83 ? 19.705 19.830 36.713 1.00 19.02 83 ALA A N 1
ATOM 642 C CA . ALA A 1 83 ? 18.271 20.150 36.805 1.00 19.60 83 ALA A CA 1
ATOM 643 C C . ALA A 1 83 ? 17.424 18.879 36.922 1.00 23.73 83 ALA A C 1
ATOM 644 O O . ALA A 1 83 ? 16.387 18.860 37.590 1.00 21.93 83 ALA A O 1
ATOM 646 N N . GLN A 1 84 ? 17.868 17.812 36.269 1.00 20.14 84 GLN A N 1
ATOM 647 C CA . GLN A 1 84 ? 17.168 16.535 36.347 1.00 22.59 84 GLN A CA 1
ATOM 648 C C . GLN A 1 84 ? 17.384 15.833 37.697 1.00 21.36 84 GLN A C 1
ATOM 649 O O . GLN A 1 84 ? 16.603 14.955 38.089 1.00 22.11 84 GLN A O 1
ATOM 655 N N . GLN A 1 85 ? 18.450 16.206 38.400 1.00 19.42 85 GLN A N 1
ATOM 656 C CA . GLN A 1 85 ? 18.691 15.685 39.752 1.00 19.53 85 GLN A CA 1
ATOM 657 C C . GLN A 1 85 ? 17.850 16.425 40.785 1.00 23.03 85 GLN A C 1
ATOM 658 O O . GLN A 1 85 ? 17.291 15.823 41.708 1.00 24.24 85 GLN A O 1
ATOM 664 N N . LYS A 1 86 ? 17.800 17.742 40.642 1.00 21.28 86 LYS A N 1
ATOM 665 C CA . LYS A 1 86 ? 17.104 18.600 41.585 1.00 22.32 86 LYS A CA 1
ATOM 666 C C . LYS A 1 86 ? 16.777 19.905 40.877 1.00 22.18 86 LYS A C 1
ATOM 667 O O . LYS A 1 86 ? 17.675 20.670 40.515 1.00 20.03 86 LYS A O 1
ATOM 673 N N . LYS A 1 87 ? 15.486 20.157 40.670 1.00 24.19 87 LYS A N 1
ATOM 674 C CA . LYS A 1 87 ? 15.041 21.273 39.838 1.00 26.68 87 LYS A CA 1
ATOM 675 C C . LYS A 1 87 ? 15.492 22.629 40.367 1.00 23.74 87 LYS A C 1
ATOM 676 O O . LYS A 1 87 ? 15.728 23.564 39.600 1.00 26.79 87 LYS A O 1
ATOM 682 N N . ASP A 1 88 ? 15.610 22.732 41.681 1.00 24.59 88 ASP A N 1
ATOM 683 C CA . ASP A 1 88 ? 15.955 24.001 42.300 1.00 26.79 88 ASP A CA 1
ATOM 684 C C . ASP A 1 88 ? 17.358 23.966 42.914 1.00 24.22 88 ASP A C 1
ATOM 685 O O . ASP A 1 88 ? 17.634 24.654 43.888 1.00 27.89 88 ASP A O 1
ATOM 690 N N . ALA A 1 89 ? 18.243 23.161 42.336 1.00 21.54 89 ALA A N 1
ATOM 691 C CA . ALA A 1 89 ? 19.579 22.980 42.893 1.00 22.64 89 ALA A CA 1
ATOM 692 C C . ALA A 1 89 ? 20.387 24.267 42.932 1.00 22.86 89 ALA A C 1
ATOM 693 O O . ALA A 1 89 ? 20.280 25.097 42.032 1.00 22.00 89 ALA A O 1
ATOM 695 N N . SER A 1 90 ? 21.207 24.415 43.973 1.00 19.46 90 SER A N 1
ATOM 696 C CA . SER A 1 90 ? 22.237 25.449 43.999 1.00 19.37 90 SER A CA 1
ATOM 697 C C . SER A 1 90 ? 23.559 24.818 43.573 1.00 19.03 90 SER A C 1
ATOM 698 O O . SER A 1 90 ? 23.815 23.648 43.867 1.00 19.79 90 SER A O 1
ATOM 701 N N . VAL A 1 91 ? 24.391 25.584 42.876 1.00 19.44 91 VAL A N 1
ATOM 702 C CA . VAL A 1 91 ? 25.621 25.038 42.308 1.00 17.33 91 VAL A CA 1
ATOM 703 C C . VAL A 1 91 ? 26.771 25.995 42.551 1.00 19.23 91 VAL A C 1
ATOM 704 O O . VAL A 1 91 ? 26.660 27.183 42.245 1.00 21.27 91 VAL A O 1
ATOM 708 N N . TYR A 1 92 ? 27.869 25.497 43.113 1.00 19.22 92 TYR A N 1
ATOM 709 C CA . TYR A 1 92 ? 29.080 26.302 43.166 1.00 20.04 92 TYR A CA 1
ATOM 710 C C . TYR A 1 92 ? 29.845 25.998 41.885 1.00 19.37 92 TYR A C 1
ATOM 711 O O . TYR A 1 92 ? 30.239 24.856 41.665 1.00 18.72 92 TYR A O 1
ATOM 720 N N . VAL A 1 93 ? 30.035 27.018 41.048 1.00 17.88 93 VAL A N 1
ATOM 721 C CA . VAL A 1 93 ? 30.627 26.826 39.727 1.00 20.15 93 VAL A CA 1
ATOM 722 C C . VAL A 1 93 ? 32.039 27.394 39.629 1.00 19.05 93 VAL A C 1
ATOM 723 O O . VAL A 1 93 ? 32.260 28.586 39.905 1.00 18.85 93 VAL A O 1
ATOM 727 N N . ILE A 1 94 ? 32.979 26.531 39.245 1.00 15.97 94 ILE A N 1
ATOM 728 C CA . ILE A 1 94 ? 34.283 26.952 38.756 1.00 16.14 94 ILE A CA 1
ATOM 729 C C . ILE A 1 94 ? 34.202 26.871 37.239 1.00 18.51 94 ILE A C 1
ATOM 730 O O . ILE A 1 94 ? 33.823 25.833 36.713 1.00 20.54 94 ILE A O 1
ATOM 735 N N . GLY A 1 95 ? 34.522 27.958 36.539 1.00 18.47 95 GLY A N 1
ATOM 736 C CA . GLY A 1 95 ? 34.389 27.964 35.090 1.00 17.71 95 GLY A CA 1
ATOM 737 C C . GLY A 1 95 ? 34.134 29.336 34.501 1.00 18.24 95 GLY A C 1
ATOM 738 O O . GLY A 1 95 ? 34.135 30.352 35.212 1.00 20.85 95 GLY A O 1
ATOM 739 N N . GLU A 1 96 ? 33.907 29.352 33.190 1.00 17.96 96 GLU A N 1
ATOM 740 C CA . GLU A 1 96 ? 33.824 30.590 32.435 1.00 19.74 96 GLU A CA 1
ATOM 741 C C . GLU A 1 96 ? 32.399 30.813 31.912 1.00 21.24 96 GLU A C 1
ATOM 742 O O . GLU A 1 96 ? 31.448 30.240 32.455 1.00 19.28 96 GLU A O 1
ATOM 748 N N . GLU A 1 97 ? 32.233 31.630 30.876 1.00 21.20 97 GLU A N 1
ATOM 749 C CA . GLU A 1 97 ? 30.884 32.075 30.531 1.00 20.82 97 GLU A CA 1
ATOM 750 C C . GLU A 1 97 ? 29.927 30.955 30.121 1.00 18.83 97 GLU A C 1
ATOM 751 O O . GLU A 1 97 ? 28.748 30.986 30.477 1.00 20.15 97 GLU A O 1
ATOM 757 N N . GLY A 1 98 ? 30.419 29.979 29.362 1.00 18.69 98 GLY A N 1
ATOM 758 C CA . GLY A 1 98 ? 29.561 28.902 28.880 1.00 19.85 98 GLY A CA 1
ATOM 759 C C . GLY A 1 98 ? 28.812 28.192 29.997 1.00 21.96 98 GLY A C 1
ATOM 760 O O . GLY A 1 98 ? 27.575 28.063 29.974 1.00 19.27 98 GLY A O 1
ATOM 761 N N . ILE A 1 99 ? 29.555 27.722 30.990 1.00 17.93 99 ILE A N 1
ATOM 762 C CA . ILE A 1 99 ? 28.929 26.964 32.071 1.00 19.13 99 ILE A CA 1
ATOM 763 C C . ILE A 1 99 ? 28.030 27.857 32.924 1.00 16.82 99 ILE A C 1
ATOM 764 O O . ILE A 1 99 ? 26.937 27.439 33.317 1.00 20.39 99 ILE A O 1
ATOM 769 N N . ARG A 1 100 ? 28.451 29.095 33.176 1.00 19.80 100 ARG A N 1
ATOM 770 C CA . ARG A 1 100 ? 27.602 29.998 33.945 1.00 18.72 100 ARG A CA 1
ATOM 771 C C . ARG A 1 100 ? 26.268 30.247 33.243 1.00 20.00 100 ARG A C 1
ATOM 772 O O . ARG A 1 100 ? 25.218 30.211 33.875 1.00 19.84 100 ARG A O 1
ATOM 780 N N . GLN A 1 101 ? 26.300 30.468 31.929 1.00 16.81 101 GLN A N 1
ATOM 781 C CA . GLN A 1 101 ? 25.065 30.716 31.206 1.00 20.34 101 GLN A CA 1
ATOM 782 C C . GLN A 1 101 ? 24.161 29.487 31.260 1.00 21.51 101 GLN A C 1
ATOM 783 O O . GLN A 1 101 ? 22.946 29.608 31.442 1.00 22.30 101 GLN A O 1
ATOM 789 N N . ALA A 1 102 ? 24.747 28.300 31.136 1.00 20.21 102 ALA A N 1
ATOM 790 C CA . ALA A 1 102 ? 23.940 27.084 31.115 1.00 18.56 102 ALA A CA 1
ATOM 791 C C . ALA A 1 102 ? 23.249 26.872 32.457 1.00 20.98 102 ALA A C 1
ATOM 792 O O . ALA A 1 102 ? 22.079 26.476 32.518 1.00 21.97 102 ALA A O 1
ATOM 794 N N . ILE A 1 103 ? 23.973 27.144 33.534 1.00 21.69 103 ILE A N 1
ATOM 795 C CA . ILE A 1 103 ? 23.394 27.042 34.863 1.00 22.39 103 ILE A CA 1
ATOM 796 C C . ILE A 1 103 ? 22.215 28.010 34.984 1.00 21.91 103 ILE A C 1
ATOM 797 O O . ILE A 1 103 ? 21.118 27.604 35.386 1.00 24.53 103 ILE A O 1
ATOM 802 N N . GLU A 1 104 ? 22.444 29.266 34.600 1.00 20.69 104 GLU A N 1
ATOM 803 C CA . GLU A 1 104 ? 21.409 30.309 34.622 1.00 26.59 104 GLU A CA 1
ATOM 804 C C . GLU A 1 104 ? 20.171 29.870 33.839 1.00 26.64 104 GLU A C 1
ATOM 805 O O . GLU A 1 104 ? 19.046 29.993 34.323 1.00 33.51 104 GLU A O 1
ATOM 811 N N . GLU A 1 105 ? 20.380 29.356 32.631 1.00 25.21 105 GLU A N 1
ATOM 812 C CA . GLU A 1 105 ? 19.273 29.087 31.714 1.00 27.79 105 GLU A CA 1
ATOM 813 C C . GLU A 1 105 ? 18.480 27.822 32.019 1.00 27.67 105 GLU A C 1
ATOM 814 O O . GLU A 1 105 ? 17.425 27.588 31.426 1.00 29.68 105 GLU A O 1
ATOM 820 N N . ASN A 1 106 ? 18.988 26.997 32.926 1.00 26.19 106 ASN A N 1
ATOM 821 C CA . ASN A 1 106 ? 18.263 25.800 33.324 1.00 23.86 106 ASN A CA 1
ATOM 822 C C . ASN A 1 106 ? 17.595 25.905 34.694 1.00 23.33 106 ASN A C 1
ATOM 823 O O . ASN A 1 106 ? 17.313 24.886 35.326 1.00 24.35 106 ASN A O 1
ATOM 828 N N . GLY A 1 107 ? 17.340 27.137 35.135 1.00 23.76 107 GLY A N 1
ATOM 829 C CA . GLY A 1 107 ? 16.588 27.391 36.352 1.00 25.95 107 GLY A CA 1
ATOM 830 C C . GLY A 1 107 ? 17.324 27.091 37.648 1.00 25.65 107 GLY A C 1
ATOM 831 O O . GLY A 1 107 ? 16.702 26.944 38.705 1.00 27.78 107 GLY A O 1
ATOM 832 N N . LEU A 1 108 ? 18.649 26.996 37.574 1.00 22.50 108 LEU A N 1
ATOM 833 C CA . LEU A 1 108 ? 19.452 26.668 38.744 1.00 20.78 108 LEU A CA 1
ATOM 834 C C . LEU A 1 108 ? 20.022 27.934 39.376 1.00 21.82 108 LEU A C 1
ATOM 835 O O . LEU A 1 108 ? 20.045 28.988 38.748 1.00 24.28 108 LEU A O 1
ATOM 840 N N . THR A 1 109 ? 20.471 27.843 40.620 1.00 20.71 109 THR A N 1
ATOM 841 C CA . THR A 1 109 ? 21.030 29.018 41.270 1.00 21.21 109 THR A CA 1
ATOM 842 C C . THR A 1 109 ? 22.496 28.793 41.628 1.00 22.08 109 THR A C 1
ATOM 843 O O . THR A 1 109 ? 22.940 27.656 41.767 1.00 23.98 109 THR A O 1
ATOM 847 N N . PHE A 1 110 ? 23.241 29.884 41.749 1.00 18.95 110 PHE A N 1
ATOM 848 C CA . PHE A 1 110 ? 24.648 29.815 42.132 1.00 18.25 110 PHE A CA 1
ATOM 849 C C . PHE A 1 110 ? 24.770 29.870 43.647 1.00 20.26 110 PHE A C 1
ATOM 850 O O . PHE A 1 110 ? 24.091 30.662 44.302 1.00 22.13 110 PHE A O 1
ATOM 858 N N . GLY A 1 111 ? 25.663 29.046 44.180 1.00 18.87 111 GLY A N 1
ATOM 859 C CA . GLY A 1 111 ? 25.929 29.005 45.608 1.00 19.96 111 GLY A CA 1
ATOM 860 C C . GLY A 1 111 ? 27.416 28.940 45.931 1.00 21.98 111 GLY A C 1
ATOM 861 O O . GLY A 1 111 ? 28.265 29.100 45.060 1.00 21.11 111 GLY A O 1
ATOM 862 N N . GLY A 1 112 ? 27.728 28.722 47.201 1.00 23.69 112 GLY A N 1
ATOM 863 C CA . GLY A 1 112 ? 29.104 28.750 47.664 1.00 22.59 112 GLY A CA 1
ATOM 864 C C . GLY A 1 112 ? 29.444 27.504 48.452 1.00 21.30 112 GLY A C 1
ATOM 865 O O . GLY A 1 112 ? 29.257 26.393 47.964 1.00 20.96 112 GLY A O 1
ATOM 866 N N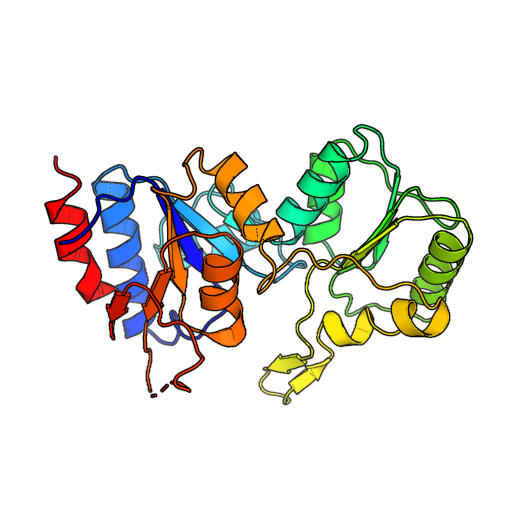 . GLU A 1 113 ? 29.935 27.691 49.681 1.00 19.86 113 GLU A N 1
ATOM 867 C CA . GLU A 1 113 ? 30.427 26.579 50.499 1.00 21.38 113 GLU A CA 1
ATOM 868 C C . GLU A 1 113 ? 29.353 25.572 50.907 1.00 22.13 113 GLU A C 1
ATOM 869 O O . GLU A 1 113 ? 29.667 24.466 51.338 1.00 21.89 113 GLU A O 1
ATOM 875 N N . ASN A 1 114 ? 28.087 25.954 50.788 1.00 22.11 114 ASN A N 1
ATOM 876 C CA . ASN A 1 114 ? 27.006 25.034 51.119 1.00 22.53 114 ASN A CA 1
ATOM 877 C C . ASN A 1 114 ? 26.117 24.649 49.938 1.00 22.40 114 ASN A C 1
ATOM 878 O O . ASN A 1 114 ? 24.976 24.216 50.125 1.00 22.47 114 ASN A O 1
ATOM 883 N N . ALA A 1 115 ? 26.648 24.788 48.731 1.00 19.92 115 ALA A N 1
ATOM 884 C CA . ALA A 1 115 ? 25.888 24.457 47.523 1.00 20.75 115 ALA A CA 1
ATOM 885 C C . ALA A 1 115 ? 25.541 22.972 47.425 1.00 21.81 115 ALA A C 1
ATOM 886 O O . ALA A 1 115 ? 26.248 22.118 47.970 1.00 21.51 115 ALA A O 1
ATOM 888 N N . ASP A 1 116 ? 24.444 22.671 46.732 1.00 22.71 116 ASP A N 1
ATOM 889 C CA . ASP A 1 116 ? 24.032 21.289 46.491 1.00 19.82 116 ASP A CA 1
ATOM 890 C C . ASP A 1 116 ? 25.031 20.547 45.595 1.00 19.29 116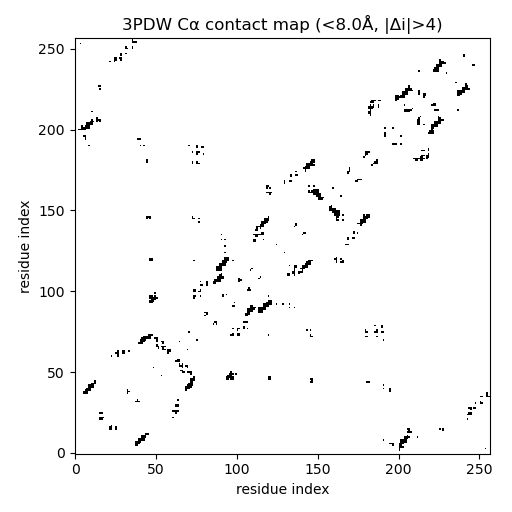 ASP A C 1
ATOM 891 O O . ASP A 1 116 ? 25.248 19.342 45.747 1.00 22.02 116 ASP A O 1
ATOM 896 N N . PHE A 1 117 ? 25.604 21.279 44.640 1.00 22.08 117 PHE A N 1
ATOM 897 C CA . PHE A 1 117 ? 26.528 20.716 43.657 1.00 19.29 117 PHE A CA 1
ATOM 898 C C . PHE A 1 117 ? 27.766 21.588 43.530 1.00 19.13 117 PHE A C 1
ATOM 899 O O . PHE A 1 117 ? 27.693 22.806 43.690 1.00 18.79 117 PHE A O 1
ATOM 907 N N . VAL A 1 118 ? 28.893 20.953 43.219 1.00 19.19 118 VAL A N 1
ATOM 908 C CA . VAL A 1 118 ? 30.063 21.666 42.724 1.00 18.32 118 VAL A CA 1
ATOM 909 C C . VAL A 1 118 ? 30.277 21.257 41.261 1.00 17.08 118 VAL A C 1
ATOM 910 O O . VAL A 1 118 ? 30.218 20.072 40.939 1.00 18.07 118 VAL A O 1
ATOM 914 N N . VAL A 1 119 ? 30.500 22.230 40.380 1.00 15.73 119 VAL A N 1
ATOM 915 C CA . VAL A 1 119 ? 30.823 21.946 38.979 1.00 16.38 119 VAL A CA 1
ATOM 916 C C . VAL A 1 119 ? 32.164 22.572 38.656 1.00 18.23 119 VAL A C 1
ATOM 917 O O . VAL A 1 119 ? 32.388 23.753 38.958 1.00 18.85 119 VAL A O 1
ATOM 921 N N . VAL A 1 120 ? 33.055 21.777 38.075 1.00 17.19 120 VAL A N 1
ATOM 922 C CA . VAL A 1 120 ? 34.317 22.305 37.558 1.00 16.79 120 VAL A CA 1
ATOM 923 C C . VAL A 1 120 ? 34.364 22.280 36.021 1.00 16.88 120 VAL A C 1
ATOM 924 O O . VAL A 1 120 ? 34.289 21.206 35.408 1.00 18.36 120 VAL A O 1
ATOM 928 N N . GLY A 1 121 ? 34.489 23.468 35.430 1.00 17.66 121 GLY A N 1
ATOM 929 C CA . GLY A 1 121 ? 34.691 23.647 33.993 1.00 19.25 121 GLY A CA 1
ATOM 930 C C . GLY A 1 121 ? 35.945 24.503 33.841 1.00 19.40 121 GLY A C 1
ATOM 931 O O . GLY A 1 121 ? 36.377 25.109 34.821 1.00 19.40 121 GLY A O 1
ATOM 932 N N . ILE A 1 122 ? 36.544 24.541 32.653 1.00 18.48 122 ILE A N 1
ATOM 933 C CA . ILE A 1 122 ? 37.848 25.213 32.499 1.00 18.47 122 ILE A CA 1
ATOM 934 C C . ILE A 1 122 ? 37.808 26.663 33.012 1.00 19.48 122 ILE A C 1
ATOM 935 O O . ILE A 1 122 ? 36.865 27.416 32.746 1.00 20.31 122 ILE A O 1
ATOM 940 N N . ASP A 1 123 ? 38.822 27.048 33.778 1.00 20.33 123 ASP A N 1
ATOM 941 C CA . ASP A 1 123 ? 38.870 28.418 34.300 1.00 17.26 123 ASP A CA 1
ATOM 942 C C . ASP A 1 123 ? 40.291 28.944 34.224 1.00 19.46 123 ASP A C 1
ATOM 943 O O . ASP A 1 123 ? 41.137 28.583 35.043 1.00 18.97 123 ASP A O 1
ATOM 948 N N . ARG A 1 124 ? 40.551 29.813 33.252 1.00 19.33 124 ARG A N 1
ATOM 949 C CA . ARG A 1 124 ? 41.875 30.396 33.114 1.00 19.35 124 ARG A CA 1
ATOM 950 C C . ARG A 1 124 ? 42.113 31.497 34.154 1.00 22.59 124 ARG A C 1
ATOM 951 O O . ARG A 1 124 ? 43.220 32.016 34.268 1.00 21.45 124 ARG A O 1
ATOM 959 N N . SER A 1 125 ? 41.068 31.843 34.904 1.00 18.17 125 SER A N 1
ATOM 960 C CA . SER A 1 125 ? 41.189 32.752 36.048 1.00 20.67 125 SER A CA 1
ATOM 961 C C . SER A 1 125 ? 41.095 32.017 37.390 1.00 20.97 125 SER A C 1
ATOM 962 O O . SER A 1 125 ? 40.649 32.594 38.396 1.00 19.84 125 SER A O 1
ATOM 965 N N . ILE A 1 126 ? 41.529 30.760 37.407 1.00 19.47 126 ILE A N 1
ATOM 966 C CA . ILE A 1 126 ? 41.496 29.936 38.622 1.00 20.40 126 ILE A CA 1
ATOM 967 C C . ILE A 1 126 ? 42.364 30.558 39.711 1.00 21.45 126 ILE A C 1
ATOM 968 O O . ILE A 1 126 ? 43.364 31.213 39.420 1.00 19.50 126 ILE A O 1
ATOM 973 N N . THR A 1 127 ? 41.955 30.374 40.961 1.00 20.64 127 THR A N 1
ATOM 974 C CA . THR A 1 127 ? 42.688 30.884 42.122 1.00 20.53 127 THR A CA 1
ATOM 975 C C . THR A 1 127 ? 42.632 29.837 43.216 1.00 21.08 127 THR A C 1
ATOM 976 O O . THR A 1 127 ? 41.822 28.908 43.154 1.00 17.02 127 THR A O 1
ATOM 980 N N . TYR A 1 128 ? 43.480 29.989 44.227 1.00 19.13 128 TYR A N 1
ATOM 981 C CA . TYR A 1 128 ? 43.459 29.062 45.351 1.00 20.17 128 TYR A CA 1
ATOM 982 C C . TYR A 1 128 ? 42.097 29.103 46.052 1.00 19.49 128 TYR A C 1
ATOM 983 O O . TYR A 1 128 ? 41.530 28.068 46.377 1.00 18.59 128 TYR A O 1
ATOM 992 N N . GLU A 1 129 ? 41.563 30.300 46.262 1.00 18.40 129 GLU A N 1
ATOM 993 C CA . GLU A 1 129 ? 40.274 30.429 46.938 1.00 21.64 129 GLU A CA 1
ATOM 994 C C . GLU A 1 129 ? 39.146 29.753 46.166 1.00 19.96 129 GLU A C 1
ATOM 995 O O . GLU A 1 129 ? 38.251 29.173 46.768 1.00 20.18 129 GLU A O 1
ATOM 1001 N N . LYS A 1 130 ? 39.178 29.826 44.837 1.00 17.82 130 LYS A N 1
ATOM 1002 C CA . LYS A 1 130 ? 38.171 29.118 44.048 1.00 20.13 130 LYS A CA 1
ATOM 1003 C C . LYS A 1 130 ? 38.219 27.614 44.319 1.00 19.91 130 LYS A C 1
ATOM 1004 O O . LYS A 1 130 ? 37.182 26.986 44.565 1.00 19.68 130 LYS A O 1
ATOM 1010 N N . PHE A 1 131 ? 39.414 27.022 44.286 1.00 18.06 131 PHE A N 1
ATOM 1011 C CA . PHE A 1 131 ? 39.537 25.609 44.640 1.00 18.95 131 PHE A CA 1
ATOM 1012 C C . PHE A 1 131 ? 39.006 25.372 46.050 1.00 18.78 131 PHE A C 1
ATOM 1013 O O . PHE A 1 131 ? 38.300 24.381 46.293 1.00 20.80 131 PHE A O 1
ATOM 1021 N N . ALA A 1 132 ? 39.369 26.268 46.969 1.00 18.13 132 ALA A N 1
ATOM 1022 C CA . ALA A 1 132 ? 39.049 26.104 48.386 1.00 18.12 132 ALA A CA 1
ATOM 1023 C C . ALA A 1 132 ? 37.544 26.030 48.615 1.00 20.37 132 ALA A C 1
ATOM 1024 O O . ALA A 1 132 ? 37.068 25.146 49.328 1.00 20.03 132 ALA A O 1
ATOM 1026 N N . VAL A 1 133 ? 36.801 26.959 48.017 1.00 18.81 133 VAL A N 1
ATOM 1027 C CA . VAL A 1 133 ? 35.348 26.947 48.187 1.00 19.73 133 VAL A CA 1
ATOM 1028 C C . VAL A 1 133 ? 34.748 25.643 47.651 1.00 20.69 133 VAL A C 1
ATOM 1029 O O . VAL A 1 133 ? 33.833 25.072 48.257 1.00 18.98 133 VAL A O 1
ATOM 1033 N N . GLY A 1 134 ? 35.265 25.153 46.521 1.00 18.78 134 GLY A N 1
ATOM 1034 C CA . GLY A 1 134 ? 34.789 23.890 45.973 1.00 17.44 134 GLY A CA 1
ATOM 1035 C C . GLY A 1 134 ? 35.037 22.712 46.904 1.00 16.02 134 GLY A C 1
ATOM 1036 O O . GLY A 1 134 ? 34.160 21.856 47.114 1.00 18.76 134 GLY A O 1
ATOM 1037 N N . CYS A 1 135 ? 36.248 22.649 47.456 1.00 18.51 135 CYS A N 1
ATOM 1038 C CA . CYS A 1 135 ? 36.588 21.599 48.413 1.00 19.58 135 CYS A CA 1
ATOM 1039 C C . CYS A 1 135 ? 35.678 21.650 49.642 1.00 17.10 135 CYS A C 1
ATOM 1040 O O . CYS A 1 135 ? 35.180 20.617 50.091 1.00 20.90 135 CYS A O 1
ATOM 1043 N N . LEU A 1 136 ? 35.446 22.849 50.171 1.00 19.48 136 LEU A N 1
ATOM 1044 C CA . LEU A 1 136 ? 34.615 22.996 51.365 1.00 19.01 136 LEU A CA 1
ATOM 1045 C C . LEU A 1 136 ? 33.174 22.559 51.074 1.00 21.72 136 LEU A C 1
ATOM 1046 O O . LEU A 1 136 ? 32.553 21.893 51.896 1.00 20.95 136 LEU A O 1
ATOM 1051 N N . ALA A 1 137 ? 32.652 22.936 49.907 1.00 20.80 137 ALA A N 1
ATOM 1052 C CA . ALA A 1 137 ? 31.294 22.544 49.526 1.00 20.66 137 ALA A CA 1
ATOM 1053 C C . ALA A 1 137 ? 31.151 21.028 49.441 1.00 20.33 137 ALA A C 1
ATOM 1054 O O . ALA A 1 137 ? 30.146 20.460 49.878 1.00 20.44 137 ALA A O 1
ATOM 1056 N N . ILE A 1 138 ? 32.143 20.370 48.842 1.00 19.43 138 ILE A N 1
ATOM 1057 C CA . ILE A 1 138 ? 32.106 18.919 48.716 1.00 21.77 138 ILE A CA 1
ATOM 1058 C C . ILE A 1 138 ? 32.151 18.262 50.099 1.00 18.39 138 ILE A C 1
ATOM 1059 O O . ILE A 1 138 ? 31.397 17.319 50.382 1.00 22.88 138 ILE A O 1
ATOM 1064 N N . ARG A 1 139 ? 33.024 18.761 50.960 1.00 19.38 139 ARG A N 1
ATOM 1065 C CA . ARG A 1 139 ? 33.148 18.168 52.291 1.00 22.11 139 ARG A CA 1
ATOM 1066 C C . ARG A 1 139 ? 31.908 18.457 53.134 1.00 23.85 139 ARG A C 1
ATOM 1067 O O . ARG A 1 139 ? 31.641 17.769 54.128 1.00 26.42 139 ARG A O 1
ATOM 1075 N N . ASN A 1 140 ? 31.149 19.471 52.730 1.00 20.81 140 ASN A N 1
ATOM 1076 C CA . ASN A 1 140 ? 29.856 19.766 53.346 1.00 22.04 140 ASN A CA 1
ATOM 1077 C C . ASN A 1 140 ? 28.704 18.958 52.757 1.00 22.74 140 ASN A C 1
ATOM 1078 O O . ASN A 1 140 ? 27.571 19.080 53.223 1.00 24.75 140 ASN A O 1
ATOM 1083 N N . GLY A 1 141 ? 28.974 18.181 51.706 1.00 19.11 141 GLY A N 1
ATOM 1084 C CA . GLY A 1 141 ? 27.989 17.251 51.171 1.00 23.17 141 GLY A CA 1
ATOM 1085 C C . GLY A 1 141 ? 27.579 17.468 49.721 1.00 22.02 141 GLY A C 1
ATOM 1086 O O . GLY A 1 141 ? 26.698 16.771 49.214 1.00 21.28 141 GLY A O 1
ATOM 1087 N N . ALA A 1 142 ? 28.208 18.420 49.046 1.00 21.26 142 ALA A N 1
ATOM 1088 C CA . ALA A 1 142 ? 27.864 18.681 47.644 1.00 19.74 142 ALA A CA 1
ATOM 1089 C C . ALA A 1 142 ? 28.234 17.530 46.714 1.00 21.95 142 ALA A C 1
ATOM 1090 O O . ALA A 1 142 ? 29.281 16.902 46.867 1.00 21.67 142 ALA A O 1
ATOM 1092 N N . ARG A 1 143 ? 27.376 17.260 45.736 1.00 20.54 143 ARG A N 1
ATOM 1093 C CA . ARG A 1 143 ? 27.732 16.331 44.670 1.00 20.70 143 ARG A CA 1
ATOM 1094 C C . ARG A 1 143 ? 28.711 17.010 43.709 1.00 19.96 143 ARG A C 1
ATOM 1095 O O . ARG A 1 143 ? 28.572 18.187 43.390 1.00 23.11 143 ARG A O 1
ATOM 1103 N N . PHE A 1 144 ? 29.698 16.252 43.258 1.00 18.03 144 PHE A N 1
ATOM 1104 C CA . PHE A 1 144 ? 30.857 16.786 42.542 1.00 19.53 144 PHE A CA 1
ATOM 1105 C C . PHE A 1 144 ? 30.743 16.390 41.076 1.00 19.05 144 PHE A C 1
ATOM 1106 O O . PHE A 1 144 ? 30.703 15.205 40.757 1.00 18.89 144 PHE A O 1
ATOM 1114 N N . ILE A 1 145 ? 30.675 17.390 40.201 1.00 16.32 145 ILE A N 1
ATOM 1115 C CA . ILE A 1 145 ? 30.546 17.175 38.757 1.00 16.43 145 ILE A CA 1
ATOM 1116 C C . ILE A 1 145 ? 31.654 17.910 38.013 1.00 16.71 145 ILE A C 1
ATOM 1117 O O . ILE A 1 145 ? 32.026 19.023 38.381 1.00 18.19 145 ILE A O 1
ATOM 1122 N N . SER A 1 146 ? 32.185 17.293 36.964 1.00 18.04 146 SER A N 1
ATOM 1123 C CA . SER A 1 146 ? 33.152 17.978 36.108 1.00 18.17 146 SER A CA 1
ATOM 1124 C C . SER A 1 146 ? 32.615 17.983 34.688 1.00 15.76 146 SER A C 1
ATOM 1125 O O . SER A 1 146 ? 32.116 16.965 34.204 1.00 18.47 146 SER A O 1
ATOM 1128 N N . THR A 1 147 ? 32.705 19.123 34.009 1.00 15.74 147 THR A N 1
ATOM 1129 C CA . THR A 1 147 ? 32.201 19.204 32.638 1.00 16.96 147 THR A CA 1
ATOM 1130 C C . THR A 1 147 ? 32.931 18.288 31.664 1.00 19.08 147 THR A C 1
ATOM 1131 O O . THR A 1 147 ? 32.331 17.811 30.700 1.00 18.34 147 THR A O 1
ATOM 1135 N N . ASN A 1 148 ? 34.223 18.051 31.894 1.00 17.87 148 ASN A N 1
ATOM 1136 C CA . ASN A 1 148 ? 35.011 17.260 30.952 1.00 18.30 148 ASN A CA 1
ATOM 1137 C C . ASN A 1 148 ? 36.368 16.906 31.528 1.00 20.09 148 ASN A C 1
ATOM 1138 O O . ASN A 1 148 ? 36.963 17.708 32.260 1.00 20.93 148 ASN A O 1
ATOM 1143 N N . GLY A 1 149 ? 36.846 15.710 31.202 1.00 17.87 149 GLY A N 1
ATOM 1144 C CA . GLY A 1 149 ? 38.074 15.186 31.768 1.00 20.01 149 GLY A CA 1
ATOM 1145 C C . GLY A 1 149 ? 39.358 15.410 30.993 1.00 19.99 149 GLY A C 1
ATOM 1146 O O . GLY A 1 149 ? 40.409 14.925 31.411 1.00 19.72 149 GLY A O 1
ATOM 1147 N N . ASP A 1 150 ? 39.296 16.131 29.877 1.00 18.89 150 ASP A N 1
ATOM 1148 C CA . ASP A 1 150 ? 40.482 16.325 29.041 1.00 19.27 150 ASP A CA 1
ATOM 1149 C C . ASP A 1 150 ? 41.674 16.837 29.859 1.00 18.90 150 ASP A C 1
ATOM 1150 O O . ASP A 1 150 ? 41.568 17.837 30.580 1.00 18.39 150 ASP A O 1
ATOM 1155 N N . ILE A 1 151 ? 42.808 16.148 29.750 1.00 20.42 151 ILE A N 1
ATOM 1156 C CA . ILE A 1 151 ? 43.952 16.482 30.598 1.00 18.19 151 ILE A CA 1
ATOM 1157 C C . ILE A 1 151 ? 44.732 17.696 30.113 1.00 18.12 151 ILE A C 1
ATOM 1158 O O . ILE A 1 151 ? 45.364 18.397 30.916 1.00 20.15 151 ILE A O 1
ATOM 1163 N N . ALA A 1 152 ? 44.673 17.972 28.810 1.00 20.49 152 ALA A N 1
ATOM 1164 C CA . ALA A 1 152 ? 45.429 19.088 28.258 1.00 19.41 152 ALA A CA 1
ATOM 1165 C C . ALA A 1 152 ? 44.736 19.724 27.062 1.00 21.95 152 ALA A C 1
ATOM 1166 O O . ALA A 1 152 ? 43.845 19.127 26.460 1.00 23.41 152 ALA A O 1
ATOM 1168 N N . ILE A 1 153 ? 45.155 20.945 26.743 1.00 20.90 153 ILE A N 1
ATOM 1169 C CA . ILE A 1 153 ? 44.642 21.680 25.599 1.00 23.96 153 ILE A CA 1
ATOM 1170 C C . ILE A 1 153 ? 45.814 21.968 24.675 1.00 25.95 153 ILE A C 1
ATOM 1171 O O . ILE A 1 153 ? 46.758 22.650 25.062 1.00 24.26 153 ILE A O 1
ATOM 1176 N N . PRO A 1 154 ? 45.771 21.426 23.449 1.00 26.77 154 PRO A N 1
ATOM 1177 C CA . PRO A 1 154 ? 46.833 21.709 22.481 1.00 28.67 154 PRO A CA 1
ATOM 1178 C C . PRO A 1 154 ? 46.735 23.146 21.990 1.00 29.90 154 PRO A C 1
ATOM 1179 O O . PRO A 1 154 ? 45.664 23.584 21.558 1.00 29.58 154 PRO A O 1
ATOM 1183 N N . THR A 1 155 ? 47.843 23.872 22.062 1.00 26.90 155 THR A N 1
ATOM 1184 C CA . THR A 1 155 ? 47.920 25.226 21.535 1.00 24.76 155 THR A CA 1
ATOM 1185 C C . THR A 1 155 ? 49.273 25.381 20.860 1.00 27.02 155 THR A C 1
ATOM 1186 O O . THR A 1 155 ? 50.094 24.463 20.878 1.00 27.82 155 THR A O 1
ATOM 1190 N N . GLU A 1 156 ? 49.518 26.545 20.273 1.00 32.05 156 GLU A N 1
ATOM 1191 C CA . GLU A 1 156 ? 50.820 26.794 19.668 1.00 32.71 156 GLU A CA 1
ATOM 1192 C C . GLU A 1 156 ? 51.932 26.869 20.712 1.00 32.35 156 GLU A C 1
ATOM 1193 O O . GLU A 1 156 ? 53.102 26.684 20.386 1.00 31.27 156 GLU A O 1
ATOM 1199 N N . ARG A 1 157 ? 51.563 27.110 21.970 1.00 28.14 157 ARG A N 1
ATOM 1200 C CA . ARG A 1 157 ? 52.543 27.169 23.055 1.00 29.60 157 ARG A CA 1
ATOM 1201 C C . ARG A 1 157 ? 53.007 25.777 23.444 1.00 30.59 157 ARG A C 1
ATOM 1202 O O . ARG A 1 157 ? 54.102 25.602 23.985 1.00 30.53 157 ARG A O 1
ATOM 1210 N N . GLY A 1 158 ? 52.151 24.795 23.178 1.00 25.59 158 GLY A N 1
ATOM 1211 C CA . GLY A 1 158 ? 52.348 23.441 23.656 1.00 25.93 158 GLY A CA 1
ATOM 1212 C C . GLY A 1 158 ? 51.062 22.987 24.319 1.00 29.30 158 GLY A C 1
ATOM 1213 O O . GLY A 1 158 ? 49.997 23.560 24.078 1.00 26.23 158 GLY A O 1
ATOM 1214 N N . LEU A 1 159 ? 51.158 21.976 25.173 1.00 25.01 159 LEU A N 1
ATOM 1215 C CA . LEU A 1 159 ? 49.970 21.379 25.769 1.00 22.58 159 LEU A CA 1
ATOM 1216 C C . LEU A 1 159 ? 49.684 21.971 27.148 1.00 23.66 159 LEU A C 1
ATOM 1217 O O . LEU A 1 159 ? 50.377 21.671 28.120 1.00 24.78 159 LEU A O 1
ATOM 1222 N N . LEU A 1 160 ? 48.654 22.810 27.210 1.00 21.07 160 LEU A N 1
ATOM 1223 C CA . LEU A 1 160 ? 48.303 23.537 28.428 1.00 19.74 160 LEU A CA 1
ATOM 1224 C C . LEU A 1 160 ? 47.358 22.738 29.327 1.00 21.10 160 LEU A C 1
ATOM 1225 O O . LEU A 1 160 ? 46.747 21.771 28.883 1.00 20.08 160 LEU A O 1
ATOM 1230 N N . PRO A 1 161 ? 47.230 23.152 30.602 1.00 18.56 161 PRO A N 1
ATOM 1231 C CA . PRO A 1 161 ? 46.377 22.367 31.503 1.00 22.49 161 PRO A CA 1
ATOM 1232 C C . PRO A 1 161 ? 44.925 22.321 31.027 1.00 20.01 161 PRO A C 1
ATOM 1233 O O . PRO A 1 161 ? 44.359 23.361 30.698 1.00 20.27 161 PRO A O 1
ATOM 1237 N N . GLY A 1 162 ? 44.344 21.124 30.962 1.00 17.73 162 GLY A N 1
ATOM 1238 C CA . GLY A 1 162 ? 42.953 20.973 30.553 1.00 19.57 162 GLY A CA 1
ATOM 1239 C C . GLY A 1 162 ? 42.040 20.834 31.754 1.00 17.85 162 GLY A C 1
ATOM 1240 O O . GLY A 1 162 ? 42.513 20.761 32.881 1.00 19.48 162 GLY A O 1
ATOM 1241 N N . ASN A 1 163 ? 40.728 20.804 31.531 1.00 17.01 163 ASN A N 1
ATOM 1242 C CA . ASN A 1 163 ? 39.812 20.769 32.669 1.00 17.47 163 ASN A CA 1
ATOM 1243 C C . ASN A 1 163 ? 39.974 19.552 33.567 1.00 17.09 163 ASN A C 1
ATOM 1244 O O . ASN A 1 163 ? 39.760 19.645 34.773 1.00 19.63 163 ASN A O 1
ATOM 1249 N N . GLY A 1 164 ? 40.328 18.408 32.995 1.00 18.58 164 GLY A N 1
ATOM 1250 C CA . GLY A 1 164 ? 40.558 17.225 33.811 1.00 19.30 164 GLY A CA 1
ATOM 1251 C C . GLY A 1 164 ? 41.655 17.462 34.845 1.00 21.01 164 GLY A C 1
ATOM 1252 O O . GLY A 1 164 ? 41.571 16.984 35.978 1.00 21.63 164 GLY A O 1
ATOM 1253 N N . SER A 1 165 ? 42.703 18.192 34.461 1.00 19.05 165 SER A N 1
ATOM 1254 C CA . SER A 1 165 ? 43.794 18.457 35.401 1.00 20.56 165 SER A CA 1
ATOM 1255 C C . SER A 1 165 ? 43.352 19.373 36.540 1.00 19.47 165 SER A C 1
ATOM 1256 O O . SER A 1 165 ? 43.710 19.142 37.694 1.00 18.96 165 SER A O 1
ATOM 1259 N N . LEU A 1 166 ? 42.566 20.403 36.230 1.00 19.72 166 LEU A N 1
ATOM 1260 C CA . LEU A 1 166 ? 42.102 21.322 37.270 1.00 20.04 166 LEU A CA 1
ATOM 1261 C C . LEU A 1 166 ? 41.100 20.643 38.201 1.00 19.43 166 LEU A C 1
ATOM 1262 O O . LEU A 1 166 ? 41.123 20.855 39.421 1.00 19.38 166 LEU A O 1
ATOM 1267 N N . THR A 1 167 ? 40.235 19.813 37.610 1.00 16.96 167 THR A N 1
ATOM 1268 C CA . THR A 1 167 ? 39.256 19.027 38.364 1.00 17.90 167 THR A CA 1
ATOM 1269 C C . THR A 1 167 ? 39.936 18.213 39.467 1.00 19.09 167 THR A C 1
ATOM 1270 O O . THR A 1 167 ? 39.410 18.080 40.579 1.00 17.92 167 THR A O 1
ATOM 1274 N N A SER A 1 168 ? 41.119 17.702 39.144 0.50 17.67 168 SER A N 1
ATOM 1275 N N B SER A 1 168 ? 41.116 17.671 39.174 0.50 17.66 168 SER A N 1
ATOM 1276 C CA A SER A 1 168 ? 41.866 16.816 40.020 0.50 18.49 168 SER A CA 1
ATOM 1277 C CA B SER A 1 168 ? 41.770 16.753 40.106 0.50 18.47 168 SER A CA 1
ATOM 1278 C C A SER A 1 168 ? 42.160 17.420 41.389 0.50 17.10 168 SER A C 1
ATOM 1279 C C B SER A 1 168 ? 42.210 17.413 41.415 0.50 17.10 168 SER A C 1
ATOM 1280 O O A SER A 1 168 ? 42.288 16.696 42.374 0.50 18.02 168 SER A O 1
ATOM 1281 O O B SER A 1 168 ? 42.496 16.717 42.387 0.50 17.99 168 SER A O 1
ATOM 1286 N N . VAL A 1 169 ? 42.282 18.742 41.452 1.00 17.85 169 VAL A N 1
ATOM 1287 C CA . VAL A 1 169 ? 42.583 19.401 42.724 1.00 18.50 169 VAL A CA 1
ATOM 1288 C C . VAL A 1 169 ? 41.496 19.028 43.721 1.00 17.19 169 VAL A C 1
ATOM 1289 O O . VAL A 1 169 ? 41.774 18.666 44.869 1.00 19.23 169 VAL A O 1
ATOM 1293 N N . LEU A 1 170 ? 40.242 19.119 43.286 1.00 18.09 170 LEU A N 1
ATOM 1294 C CA . LEU A 1 170 ? 39.142 18.801 44.189 1.00 18.70 170 LEU A CA 1
ATOM 1295 C C . LEU A 1 170 ? 39.080 17.303 44.508 1.00 18.81 170 LEU A C 1
ATOM 1296 O O . LEU A 1 170 ? 38.853 16.913 45.663 1.00 17.17 170 LEU A O 1
ATOM 1301 N N . THR A 1 171 ? 39.283 16.470 43.492 1.00 19.73 171 THR A N 1
ATOM 1302 C CA . THR A 1 171 ? 39.299 15.025 43.676 1.00 19.05 171 THR A CA 1
ATOM 1303 C C . THR A 1 171 ? 40.321 14.612 44.721 1.00 22.11 171 THR A C 1
ATOM 1304 O O . THR A 1 171 ? 40.021 13.834 45.633 1.00 20.76 171 THR A O 1
ATOM 1308 N N . VAL A 1 172 ? 41.533 15.140 44.586 1.00 19.27 172 VAL A N 1
ATOM 1309 C CA . VAL A 1 172 ? 42.605 14.752 45.486 1.00 19.33 172 VAL A CA 1
ATOM 1310 C C . VAL A 1 172 ? 42.385 15.333 46.870 1.00 17.27 172 VAL A C 1
ATOM 1311 O O . VAL A 1 172 ? 42.508 14.619 47.863 1.00 18.40 172 VAL A O 1
ATOM 1315 N N . SER A 1 173 ? 42.048 16.622 46.953 1.00 18.92 173 SER A N 1
ATOM 1316 C CA . SER A 1 173 ? 41.921 17.250 48.268 1.00 19.88 173 SER A CA 1
ATOM 1317 C C . SER A 1 173 ? 40.776 16.691 49.102 1.00 20.80 173 SER A C 1
ATOM 1318 O O . SER A 1 173 ? 40.901 16.585 50.327 1.00 21.97 173 SER A O 1
ATOM 1321 N N . THR A 1 174 ? 39.677 16.325 48.448 1.00 20.91 174 THR A N 1
ATOM 1322 C CA . THR A 1 174 ? 38.484 15.838 49.152 1.00 20.77 174 THR A CA 1
ATOM 1323 C C . THR A 1 174 ? 38.329 14.321 49.192 1.00 21.77 174 THR A C 1
ATOM 1324 O O . THR A 1 174 ? 37.593 13.805 50.033 1.00 21.77 174 THR A O 1
ATOM 1328 N N . GLY A 1 175 ? 38.990 13.613 48.280 1.00 18.99 175 GLY A N 1
ATOM 1329 C CA . GLY A 1 175 ? 38.851 12.168 48.176 1.00 21.54 175 GLY A CA 1
ATOM 1330 C C . GLY A 1 175 ? 37.580 11.728 47.467 1.00 26.58 175 GLY A C 1
ATOM 1331 O O . GLY A 1 175 ? 37.265 10.532 47.410 1.00 27.71 175 GLY A O 1
ATOM 1332 N N . VAL A 1 176 ? 36.857 12.692 46.902 1.00 21.60 176 VAL A N 1
ATOM 1333 C CA . VAL A 1 176 ? 35.601 12.399 46.221 1.00 21.12 176 VAL A CA 1
ATOM 1334 C C . VAL A 1 176 ? 35.794 12.382 44.705 1.00 22.16 176 VAL A C 1
ATOM 1335 O O . VAL A 1 176 ? 36.326 13.329 44.127 1.00 21.03 176 VAL A O 1
ATOM 1339 N N . GLN A 1 177 ? 35.367 11.297 44.069 1.00 21.67 177 GLN A N 1
ATOM 1340 C CA . GLN A 1 177 ? 35.493 11.155 42.621 1.00 21.59 177 GLN A CA 1
ATOM 1341 C C . GLN A 1 177 ? 34.341 11.885 41.946 1.00 21.68 177 GLN A C 1
ATOM 1342 O O . GLN A 1 177 ? 33.181 11.717 42.340 1.00 22.73 177 GLN A O 1
ATOM 1348 N N . PRO A 1 178 ? 34.648 12.710 40.932 1.00 21.66 178 PRO A N 1
ATOM 1349 C CA . PRO A 1 178 ? 33.592 13.474 40.259 1.00 20.34 178 PRO A CA 1
ATOM 1350 C C . PRO A 1 178 ? 32.811 12.644 39.244 1.00 20.11 178 PRO A C 1
ATOM 1351 O O . PRO A 1 178 ? 33.303 11.623 38.764 1.00 20.64 178 PRO A O 1
ATOM 1355 N N . VAL A 1 179 ? 31.594 13.077 38.935 1.00 20.12 179 VAL A N 1
ATOM 1356 C CA . VAL A 1 179 ? 30.894 12.571 37.762 1.00 20.80 179 VAL A CA 1
ATOM 1357 C C . VAL A 1 179 ? 31.358 13.416 36.584 1.00 19.35 179 VAL A C 1
ATOM 1358 O O . VAL A 1 179 ? 31.195 14.632 36.604 1.00 18.75 179 VAL A O 1
ATOM 1362 N N . PHE A 1 180 ? 31.970 12.789 35.583 1.00 19.01 180 PHE A N 1
ATOM 1363 C CA . PHE A 1 180 ? 32.328 13.506 34.356 1.00 19.86 180 PHE A CA 1
ATOM 1364 C C . PHE A 1 180 ? 31.156 13.471 33.384 1.00 20.66 180 PHE A C 1
ATOM 1365 O O . PHE A 1 180 ? 30.530 12.424 33.179 1.00 19.89 180 PHE A O 1
ATOM 1373 N N . ILE A 1 181 ? 30.887 14.612 32.763 1.00 19.41 181 ILE A N 1
ATOM 1374 C CA . ILE A 1 181 ? 29.736 14.773 31.878 1.00 16.48 181 ILE A CA 1
ATOM 1375 C C . ILE A 1 181 ? 30.137 14.557 30.416 1.00 19.78 181 ILE A C 1
ATOM 1376 O O . ILE A 1 181 ? 29.435 13.870 29.659 1.00 19.15 181 ILE A O 1
ATOM 1381 N N . GLY A 1 182 ? 31.273 15.133 30.029 1.00 17.35 182 GLY A N 1
ATOM 1382 C CA . GLY A 1 182 ? 31.683 15.174 28.629 1.00 17.45 182 GLY A CA 1
ATOM 1383 C C . GLY A 1 182 ? 32.324 13.909 28.086 1.00 17.96 182 GLY A C 1
ATOM 1384 O O . GLY A 1 182 ? 32.536 12.946 28.820 1.00 19.14 182 GLY A O 1
ATOM 1385 N N . LYS A 1 183 ? 32.599 13.908 26.783 1.00 19.46 183 LYS A N 1
ATOM 1386 C CA . LYS A 1 183 ? 33.282 12.789 26.124 1.00 19.55 183 LYS A CA 1
ATOM 1387 C C . LYS A 1 183 ? 34.515 12.400 26.936 1.00 20.24 183 LYS A C 1
ATOM 1388 O O . LYS A 1 183 ? 35.239 13.275 27.417 1.00 19.27 183 LYS A O 1
ATOM 1394 N N . PRO A 1 184 ? 34.791 11.095 27.071 1.00 19.32 184 PRO A N 1
ATOM 1395 C CA . PRO A 1 184 ? 34.139 9.948 26.435 1.00 20.45 184 PRO A CA 1
ATOM 1396 C C . PRO A 1 184 ? 32.938 9.391 27.198 1.00 21.91 184 PRO A C 1
ATOM 1397 O O . PRO A 1 184 ? 32.467 8.306 26.846 1.00 20.36 184 PRO A O 1
ATOM 1401 N N . GLU A 1 185 ? 32.444 10.101 28.207 1.00 19.44 185 GLU A N 1
ATOM 1402 C CA . GLU A 1 185 ? 31.293 9.618 28.964 1.00 20.31 185 GLU A CA 1
ATOM 1403 C C . GLU A 1 185 ? 30.006 9.730 28.143 1.00 21.36 185 GLU A C 1
ATOM 1404 O O . GLU A 1 185 ? 29.917 10.519 27.198 1.00 20.90 185 GLU A O 1
ATOM 1410 N N . SER A 1 186 ? 29.009 8.928 28.510 1.00 22.47 186 SER A N 1
ATOM 1411 C CA . SER A 1 186 ? 27.739 8.882 27.790 1.00 22.38 186 SER A CA 1
ATOM 1412 C C . SER A 1 186 ? 26.770 10.025 28.137 1.00 22.12 186 SER A C 1
ATOM 1413 O O . SER A 1 186 ? 25.854 10.315 27.363 1.00 20.71 186 SER A O 1
ATOM 1416 N N . ILE A 1 187 ? 26.956 10.668 29.289 1.00 20.55 187 ILE A N 1
ATOM 1417 C CA . ILE A 1 187 ? 25.995 11.693 29.718 1.00 19.02 187 ILE A CA 1
ATOM 1418 C C . ILE A 1 187 ? 25.803 12.794 28.675 1.00 19.64 187 ILE A C 1
ATOM 1419 O O . ILE A 1 187 ? 24.669 13.168 28.357 1.00 19.63 187 ILE A O 1
ATOM 1424 N N . ILE A 1 188 ? 26.897 13.315 28.123 1.00 17.75 188 ILE A N 1
ATOM 1425 C CA . ILE A 1 188 ? 26.759 14.363 27.113 1.00 18.66 188 ILE A CA 1
ATOM 1426 C C . ILE A 1 188 ? 25.927 13.872 25.914 1.00 20.83 188 ILE A C 1
ATOM 1427 O O . ILE A 1 188 ? 25.116 14.629 25.365 1.00 19.97 188 ILE A O 1
ATOM 1432 N N . MET A 1 189 ? 26.115 12.608 25.532 1.00 21.21 189 MET A N 1
ATOM 1433 C CA . MET A 1 189 ? 25.381 12.022 24.415 1.00 22.72 189 MET A CA 1
ATOM 1434 C C . MET A 1 189 ? 23.893 11.891 24.747 1.00 22.70 189 MET A C 1
ATOM 1435 O O . MET A 1 189 ? 23.036 12.218 23.923 1.00 20.73 189 MET A O 1
ATOM 1440 N N . GLU A 1 190 ? 23.598 11.409 25.954 1.00 23.36 190 GLU A N 1
ATOM 1441 C CA . GLU A 1 190 ? 22.217 11.227 26.410 1.00 23.25 190 GLU A CA 1
ATOM 1442 C C . GLU A 1 190 ? 21.481 12.569 26.496 1.00 23.04 190 GLU A C 1
ATOM 1443 O O . GLU A 1 190 ? 20.318 12.690 26.103 1.00 21.53 190 GLU A O 1
ATOM 1449 N N . GLN A 1 191 ? 22.154 13.581 27.030 1.00 20.54 191 GLN A N 1
ATOM 1450 C CA . GLN A 1 191 ? 21.555 14.905 27.118 1.00 17.72 191 GLN A CA 1
ATOM 1451 C C . GLN A 1 191 ? 21.349 15.528 25.729 1.00 18.98 191 GLN A C 1
ATOM 1452 O O . GLN A 1 191 ? 20.365 16.227 25.498 1.00 21.07 191 GLN A O 1
ATOM 1458 N N . ALA A 1 192 ? 22.286 15.282 24.819 1.00 18.96 192 ALA A N 1
ATOM 1459 C CA . ALA A 1 192 ? 22.150 15.762 23.439 1.00 20.27 192 ALA A CA 1
ATOM 1460 C C . ALA A 1 192 ? 20.916 15.162 22.782 1.00 21.65 192 ALA A C 1
ATOM 1461 O O . ALA A 1 192 ? 20.183 15.860 22.079 1.00 23.86 192 ALA A O 1
ATOM 1463 N N . MET A 1 193 ? 20.699 13.867 23.004 1.00 22.16 193 MET A N 1
ATOM 1464 C CA . MET A 1 193 ? 19.560 13.164 22.413 1.00 22.01 193 MET A CA 1
ATOM 1465 C C . MET A 1 193 ? 18.231 13.700 22.946 1.00 24.93 193 MET A C 1
ATOM 1466 O O . MET A 1 193 ? 17.226 13.713 22.227 1.00 25.74 193 MET A O 1
ATOM 1471 N N . ARG A 1 194 ? 18.227 14.177 24.189 1.00 21.74 194 ARG A N 1
ATOM 1472 C CA . ARG A 1 194 ? 17.030 14.811 24.733 1.00 23.55 194 ARG A CA 1
ATOM 1473 C C . ARG A 1 194 ? 16.646 16.031 23.907 1.00 27.31 194 ARG A C 1
ATOM 1474 O O . ARG A 1 194 ? 15.466 16.282 23.660 1.00 29.17 194 ARG A O 1
ATOM 1482 N N . VAL A 1 195 ? 17.646 16.799 23.488 1.00 23.03 195 VAL A N 1
ATOM 1483 C CA . VAL A 1 195 ? 17.411 17.995 22.693 1.00 24.36 195 VAL A CA 1
ATOM 1484 C C . VAL A 1 195 ? 17.071 17.641 21.245 1.00 26.32 195 VAL A C 1
ATOM 1485 O O . VAL A 1 195 ? 16.141 18.204 20.657 1.00 27.86 195 VAL A O 1
ATOM 1489 N N . LEU A 1 196 ? 17.818 16.696 20.686 1.00 24.72 196 LEU A N 1
ATOM 1490 C CA . LEU A 1 196 ? 17.674 16.311 19.282 1.00 27.35 196 LEU A CA 1
ATOM 1491 C C . LEU A 1 196 ? 16.341 15.606 19.036 1.00 28.03 196 LEU A C 1
ATOM 1492 O O . LEU A 1 196 ? 15.757 15.721 17.958 1.00 31.61 196 LEU A O 1
ATOM 1497 N N . GLY A 1 197 ? 15.872 14.877 20.041 1.00 28.16 197 GLY A N 1
ATOM 1498 C CA . GLY A 1 197 ? 14.578 14.225 19.992 1.00 30.07 197 GLY A CA 1
ATOM 1499 C C . GLY A 1 197 ? 14.591 12.851 19.350 1.00 33.06 197 GLY A C 1
ATOM 1500 O O . GLY A 1 197 ? 13.538 12.334 18.977 1.00 34.72 197 GLY A O 1
ATOM 1501 N N . THR A 1 198 ? 15.775 12.254 19.225 1.00 29.57 198 THR A N 1
ATOM 1502 C CA . THR A 1 198 ? 15.913 10.940 18.593 1.00 27.22 198 THR A CA 1
ATOM 1503 C C . THR A 1 198 ? 16.390 9.854 19.567 1.00 30.28 198 THR A C 1
ATOM 1504 O O . THR A 1 198 ? 16.944 10.160 20.625 1.00 33.55 198 THR A O 1
ATOM 1508 N N . ASP A 1 199 ? 16.152 8.595 19.197 1.00 32.09 199 ASP A N 1
ATOM 1509 C CA . ASP A 1 199 ? 16.569 7.424 19.977 1.00 33.72 199 ASP A CA 1
ATOM 1510 C C . ASP A 1 199 ? 18.033 7.093 19.780 1.00 28.40 199 ASP A C 1
ATOM 1511 O O . ASP A 1 199 ? 18.638 7.458 18.775 1.00 28.18 199 ASP A O 1
ATOM 1516 N N . VAL A 1 200 ? 18.574 6.323 20.713 1.00 25.40 200 VAL A N 1
ATOM 1517 C CA . VAL A 1 200 ? 19.903 5.754 20.541 1.00 24.00 200 VAL A CA 1
ATOM 1518 C C . VAL A 1 200 ? 20.027 4.977 19.226 1.00 28.55 200 VAL A C 1
ATOM 1519 O O . VAL A 1 200 ? 21.065 5.027 18.576 1.00 29.18 200 VAL A O 1
ATOM 1523 N N . SER A 1 201 ? 18.963 4.286 18.820 1.00 25.23 201 SER A N 1
ATOM 1524 C CA . SER A 1 201 ? 19.022 3.415 17.642 1.00 27.17 201 SER A CA 1
ATOM 1525 C C . SER A 1 201 ? 18.979 4.170 16.321 1.00 27.04 201 SER A C 1
ATOM 1526 O O . SER A 1 201 ? 19.219 3.593 15.263 1.00 29.91 201 SER A O 1
ATOM 1529 N N . GLU A 1 202 ? 18.661 5.456 16.377 1.00 24.77 202 GLU A N 1
ATOM 1530 C CA . GLU A 1 202 ? 18.453 6.222 15.155 1.00 26.05 202 GLU A CA 1
ATOM 1531 C C . GLU A 1 202 ? 19.338 7.457 15.110 1.00 24.47 202 GLU A C 1
ATOM 1532 O O . GLU A 1 202 ? 19.196 8.293 14.220 1.00 23.47 202 GLU A O 1
ATOM 1538 N N . THR A 1 203 ? 20.257 7.565 16.067 1.00 22.89 203 THR A N 1
ATOM 1539 C CA . THR A 1 203 ? 21.164 8.704 16.118 1.00 20.36 203 THR A CA 1
ATOM 1540 C C . THR A 1 203 ? 22.587 8.292 15.740 1.00 20.77 203 THR A C 1
ATOM 1541 O O . THR A 1 203 ? 23.056 7.244 16.154 1.00 24.28 203 THR A O 1
ATOM 1545 N N . LEU A 1 204 ? 23.265 9.110 14.940 1.00 19.88 204 LEU A N 1
ATOM 1546 C CA . LEU A 1 204 ? 24.653 8.827 14.554 1.00 19.28 204 LEU A CA 1
ATOM 1547 C C . LEU A 1 204 ? 25.605 9.873 15.133 1.00 21.28 204 LEU A C 1
ATOM 1548 O O . LEU A 1 204 ? 25.384 11.067 14.968 1.00 20.75 204 LEU A O 1
ATOM 1553 N N . MET A 1 205 ? 26.665 9.422 15.804 1.00 18.73 205 MET A N 1
ATOM 1554 C CA . MET A 1 205 ? 27.699 10.326 16.291 1.00 20.84 205 MET A CA 1
ATOM 1555 C C . MET A 1 205 ? 28.829 10.365 15.280 1.00 20.84 205 MET A C 1
ATOM 1556 O O . MET A 1 205 ? 29.413 9.320 14.943 1.00 21.64 205 MET A O 1
ATOM 1561 N N . VAL A 1 206 ? 29.131 11.568 14.802 1.00 19.26 206 VAL A N 1
ATOM 1562 C CA . VAL A 1 206 ? 30.156 11.788 13.793 1.00 18.47 206 VAL A CA 1
ATOM 1563 C C . VAL A 1 206 ? 31.339 12.529 14.399 1.00 20.30 206 VAL A C 1
ATOM 1564 O O . VAL A 1 206 ? 31.190 13.639 14.913 1.00 20.66 206 VAL A O 1
ATOM 1568 N N . GLY A 1 207 ? 32.518 11.929 14.330 1.00 20.00 207 GLY A N 1
ATOM 1569 C CA . GLY A 1 207 ? 33.686 12.525 14.949 1.00 21.38 207 GLY A CA 1
ATOM 1570 C C . GLY A 1 207 ? 34.971 12.097 14.272 1.00 24.91 207 GLY A C 1
ATOM 1571 O O . GLY A 1 207 ? 34.954 11.326 13.313 1.00 25.85 207 GLY A O 1
ATOM 1572 N N . ASP A 1 208 ? 36.093 12.598 14.773 1.00 24.22 208 ASP A N 1
ATOM 1573 C CA . ASP A 1 208 ? 37.380 12.343 14.134 1.00 26.32 208 ASP A CA 1
ATOM 1574 C C . ASP A 1 208 ? 38.418 11.874 15.139 1.00 28.04 208 ASP A C 1
ATOM 1575 O O . ASP A 1 208 ? 39.603 11.784 14.822 1.00 31.26 208 ASP A O 1
ATOM 1580 N N . ASN A 1 209 ? 37.976 11.591 16.360 1.00 26.39 209 ASN A N 1
ATOM 1581 C CA . ASN A 1 209 ? 38.877 11.052 17.373 1.00 26.05 209 ASN A CA 1
ATOM 1582 C C . ASN A 1 209 ? 38.261 9.866 18.097 1.00 26.21 209 ASN A C 1
ATOM 1583 O O . ASN A 1 209 ? 37.176 9.968 18.649 1.00 25.59 209 ASN A O 1
ATOM 1588 N N . TYR A 1 210 ? 38.947 8.732 18.084 1.00 25.24 210 TYR A N 1
ATOM 1589 C CA . TYR A 1 210 ? 38.369 7.533 18.668 1.00 24.76 210 TYR A CA 1
ATOM 1590 C C . TYR A 1 210 ? 38.228 7.627 20.184 1.00 25.93 210 TYR A C 1
ATOM 1591 O O . TYR A 1 210 ? 37.157 7.356 20.729 1.00 23.80 210 TYR A O 1
ATOM 1600 N N . ALA A 1 211 ? 39.308 8.002 20.860 1.00 22.69 211 ALA A N 1
ATOM 1601 C CA . ALA A 1 211 ? 39.350 7.949 22.327 1.00 26.75 211 ALA A CA 1
ATOM 1602 C C . ALA A 1 211 ? 38.278 8.807 22.997 1.00 27.42 211 ALA A C 1
ATOM 1603 O O . ALA A 1 211 ? 37.819 8.485 24.091 1.00 24.66 211 ALA A O 1
ATOM 1605 N N . THR A 1 212 ? 37.875 9.889 22.338 1.00 24.71 212 THR A N 1
ATOM 1606 C CA . THR A 1 212 ? 36.863 10.777 22.909 1.00 25.67 212 THR A CA 1
ATOM 1607 C C . THR A 1 212 ? 35.513 10.708 22.176 1.00 26.88 212 THR A C 1
ATOM 1608 O O . THR A 1 212 ? 34.502 10.344 22.778 1.00 23.74 212 THR A O 1
ATOM 1612 N N . ASP A 1 213 ? 35.494 11.044 20.885 1.00 22.75 213 ASP A N 1
ATOM 1613 C CA . ASP A 1 213 ? 34.238 11.117 20.137 1.00 23.72 213 ASP A CA 1
ATOM 1614 C C . ASP A 1 213 ? 33.578 9.752 19.973 1.00 23.54 213 ASP A C 1
ATOM 1615 O O . ASP A 1 213 ? 32.402 9.561 20.299 1.00 21.29 213 ASP A O 1
ATOM 1620 N N . ILE A 1 214 ? 34.326 8.806 19.415 1.00 22.56 214 ILE A N 1
ATOM 1621 C CA . ILE A 1 214 ? 33.756 7.499 19.127 1.00 24.05 214 ILE A CA 1
ATOM 1622 C C . ILE A 1 214 ? 33.420 6.762 20.418 1.00 21.10 214 ILE A C 1
ATOM 1623 O O . ILE A 1 214 ? 32.357 6.149 20.533 1.00 23.19 214 ILE A O 1
ATOM 1628 N N . MET A 1 215 ? 34.314 6.821 21.397 1.00 21.70 215 MET A N 1
ATOM 1629 C CA . MET A 1 215 ? 34.046 6.156 22.667 1.00 21.33 215 MET A CA 1
ATOM 1630 C C . MET A 1 215 ? 32.801 6.731 23.346 1.00 21.09 215 MET A C 1
ATOM 1631 O O . MET A 1 215 ? 32.055 5.997 23.984 1.00 22.77 215 MET A O 1
ATOM 1636 N N . ALA A 1 216 ? 32.559 8.037 23.213 1.00 19.41 216 ALA A N 1
ATOM 1637 C CA . ALA A 1 216 ? 31.334 8.588 23.786 1.00 20.21 216 ALA A CA 1
ATOM 1638 C C . ALA A 1 216 ? 30.097 7.929 23.160 1.00 21.15 216 ALA A C 1
ATOM 1639 O O . ALA A 1 216 ? 29.171 7.540 23.868 1.00 21.66 216 ALA A O 1
ATOM 1641 N N . GLY A 1 217 ? 30.096 7.779 21.837 1.00 20.50 217 GLY A N 1
ATOM 1642 C CA . GLY A 1 217 ? 28.997 7.112 21.155 1.00 22.45 217 GLY A CA 1
ATOM 1643 C C . GLY A 1 217 ? 28.872 5.662 21.584 1.00 21.90 217 GLY A C 1
ATOM 1644 O O . GLY A 1 217 ? 27.790 5.188 21.928 1.00 21.04 217 GLY A O 1
ATOM 1645 N N . ILE A 1 218 ? 29.990 4.953 21.574 1.00 19.99 218 ILE A N 1
ATOM 1646 C CA . ILE A 1 218 ? 30.004 3.563 22.029 1.00 22.51 218 ILE A CA 1
ATOM 1647 C C . ILE A 1 218 ? 29.450 3.423 23.447 1.00 22.29 218 ILE A C 1
ATOM 1648 O O . ILE A 1 218 ? 28.607 2.568 23.715 1.00 22.82 218 ILE A O 1
ATOM 1653 N N . ASN A 1 219 ? 29.892 4.290 24.352 1.00 19.76 219 ASN A N 1
ATOM 1654 C CA . ASN A 1 219 ? 29.406 4.235 25.726 1.00 20.66 219 ASN A CA 1
ATOM 1655 C C . ASN A 1 219 ? 27.904 4.518 25.844 1.00 20.71 219 ASN A C 1
ATOM 1656 O O . ASN A 1 219 ? 27.232 3.965 26.717 1.00 24.64 219 ASN A O 1
ATOM 1661 N N . ALA A 1 220 ? 27.382 5.371 24.963 1.00 19.94 220 ALA A N 1
ATOM 1662 C CA . ALA A 1 220 ? 25.946 5.665 24.936 1.00 21.86 220 ALA A CA 1
ATOM 1663 C C . ALA A 1 220 ? 25.121 4.602 24.208 1.00 25.06 220 ALA A C 1
ATOM 1664 O O . ALA A 1 220 ? 23.891 4.643 24.245 1.00 29.59 220 ALA A O 1
ATOM 1666 N N . GLY A 1 221 ? 25.789 3.668 23.537 1.00 24.02 221 GLY A N 1
ATOM 1667 C CA . GLY A 1 221 ? 25.102 2.639 22.770 1.00 24.49 221 GLY A CA 1
ATOM 1668 C C . GLY A 1 221 ? 24.677 3.045 21.363 1.00 24.83 221 GLY A C 1
ATOM 1669 O O . GLY A 1 221 ? 23.894 2.341 20.712 1.00 25.53 221 GLY A O 1
ATOM 1670 N N . MET A 1 222 ? 25.195 4.164 20.868 1.00 21.42 222 MET A N 1
ATOM 1671 C CA . MET A 1 222 ? 24.775 4.667 19.559 1.00 20.86 222 MET A CA 1
ATOM 1672 C C . MET A 1 222 ? 25.792 4.305 18.482 1.00 21.58 222 MET A C 1
ATOM 1673 O O . MET A 1 222 ? 26.960 4.052 18.781 1.00 23.02 222 MET A O 1
ATOM 1678 N N . ASP A 1 223 ? 25.342 4.242 17.234 1.00 22.50 223 ASP A N 1
ATOM 1679 C CA . ASP A 1 223 ? 26.244 4.018 16.115 1.00 21.54 223 ASP A CA 1
ATOM 1680 C C . ASP A 1 223 ? 27.174 5.218 15.950 1.00 20.49 223 ASP A C 1
ATOM 1681 O O . ASP A 1 223 ? 26.803 6.340 16.276 1.00 19.88 223 ASP A O 1
ATOM 1686 N N . THR A 1 224 ? 28.362 4.972 15.410 1.00 22.21 224 THR A N 1
ATOM 1687 C CA . THR A 1 224 ? 29.366 6.011 15.235 1.00 19.73 224 THR A CA 1
ATOM 1688 C C . THR A 1 224 ? 29.899 6.054 13.799 1.00 24.15 224 THR A C 1
ATOM 1689 O O . THR A 1 224 ? 29.901 5.043 13.096 1.00 22.23 224 THR A O 1
ATOM 1693 N N . LEU A 1 225 ? 30.371 7.230 13.387 1.00 21.37 225 LEU A N 1
ATOM 1694 C CA . LEU A 1 225 ? 31.036 7.426 12.106 1.00 22.74 225 LEU A CA 1
ATOM 1695 C C . LEU A 1 225 ? 32.365 8.115 12.383 1.00 22.64 225 LEU A C 1
ATOM 1696 O O . LEU A 1 225 ? 32.389 9.248 12.862 1.00 21.78 225 LEU A O 1
ATOM 1701 N N . LEU A 1 226 ? 33.469 7.422 12.128 1.00 22.11 226 LEU A N 1
ATOM 1702 C CA . LEU A 1 226 ? 34.796 8.005 12.335 1.00 21.71 226 LEU A CA 1
ATOM 1703 C C . LEU A 1 226 ? 35.356 8.577 11.037 1.00 25.90 226 LEU A C 1
ATOM 1704 O O . LEU A 1 226 ? 35.418 7.886 10.017 1.00 26.32 226 LEU A O 1
ATOM 1709 N N . VAL A 1 227 ? 35.770 9.839 11.085 1.00 26.10 227 VAL A N 1
ATOM 1710 C CA . VAL A 1 227 ? 36.355 10.506 9.931 1.00 25.85 227 VAL A CA 1
ATOM 1711 C C . VAL A 1 227 ? 37.871 10.548 10.092 1.00 30.89 227 VAL A C 1
ATOM 1712 O O . VAL A 1 227 ? 38.382 11.146 11.043 1.00 29.49 227 VAL A O 1
ATOM 1716 N N . HIS A 1 228 ? 38.583 9.888 9.180 1.00 30.98 228 HIS A N 1
ATOM 1717 C CA . HIS A 1 228 ? 40.045 9.856 9.208 1.00 35.90 228 HIS A CA 1
ATOM 1718 C C . HIS A 1 228 ? 40.567 11.047 8.429 1.00 35.93 228 HIS A C 1
ATOM 1719 O O . HIS A 1 228 ? 40.630 11.008 7.203 1.00 39.20 228 HIS A O 1
ATOM 1726 N N . THR A 1 229 ? 40.943 12.105 9.139 1.00 39.11 229 THR A N 1
ATOM 1727 C CA . THR A 1 229 ? 41.313 13.361 8.491 1.00 39.73 229 THR A CA 1
ATOM 1728 C C . THR A 1 229 ? 42.706 13.326 7.868 1.00 43.28 229 THR A C 1
ATOM 1729 O O . THR A 1 229 ? 42.994 14.078 6.937 1.00 44.71 229 THR A O 1
ATOM 1733 N N . GLY A 1 230 ? 43.568 12.460 8.389 1.00 42.79 230 GLY A N 1
ATOM 1734 C CA . GLY A 1 230 ? 44.929 12.363 7.895 1.00 47.13 230 GLY A CA 1
ATOM 1735 C C . GLY A 1 230 ? 45.806 13.493 8.400 1.00 51.72 230 GLY A C 1
ATOM 1736 O O . GLY A 1 230 ? 46.954 13.636 7.978 1.00 52.79 230 GLY A O 1
ATOM 1737 N N . MET A 1 237 ? 44.304 -0.057 16.505 1.00 57.19 237 MET A N 1
ATOM 1738 C CA . MET A 1 237 ? 43.022 -0.566 16.978 1.00 57.78 237 MET A CA 1
ATOM 1739 C C . MET A 1 237 ? 43.124 -2.020 17.445 1.00 57.46 237 MET A C 1
ATOM 1740 O O . MET A 1 237 ? 42.924 -2.950 16.663 1.00 58.32 237 MET A O 1
ATOM 1745 N N . THR A 1 238 ? 43.438 -2.201 18.726 1.00 57.09 238 THR A N 1
ATOM 1746 C CA . THR A 1 238 ? 43.507 -3.524 19.344 1.00 55.38 238 THR A CA 1
ATOM 1747 C C . THR A 1 238 ? 42.269 -4.360 19.034 1.00 56.25 238 THR A C 1
ATOM 1748 O O . THR A 1 238 ? 41.205 -3.821 18.731 1.00 55.67 238 THR A O 1
ATOM 1752 N N . ASP A 1 239 ? 42.417 -5.679 19.102 1.00 60.43 239 ASP A N 1
ATOM 1753 C CA . ASP A 1 239 ? 41.318 -6.597 18.827 1.00 56.70 239 ASP A CA 1
ATOM 1754 C C . ASP A 1 239 ? 40.193 -6.455 19.852 1.00 56.49 239 ASP A C 1
ATOM 1755 O O . ASP A 1 239 ? 39.017 -6.605 19.521 1.00 59.41 239 ASP A O 1
ATOM 1760 N N . ASP A 1 240 ? 40.557 -6.172 21.098 1.00 53.69 240 ASP A N 1
ATOM 1761 C CA . ASP A 1 240 ? 39.563 -5.967 22.147 1.00 55.88 240 ASP A CA 1
ATOM 1762 C C . ASP A 1 240 ? 38.949 -4.571 22.052 1.00 52.73 240 ASP A C 1
ATOM 1763 O O . ASP A 1 240 ? 38.127 -4.192 22.885 1.00 54.66 240 ASP A O 1
ATOM 1768 N N . MET A 1 241 ? 39.357 -3.810 21.039 1.00 51.24 241 MET A N 1
ATOM 1769 C CA . MET A 1 241 ? 38.813 -2.471 20.812 1.00 45.00 241 MET A CA 1
ATOM 1770 C C . MET A 1 241 ? 37.661 -2.464 19.811 1.00 41.83 241 MET A C 1
ATOM 1771 O O . MET A 1 241 ? 37.805 -2.878 18.660 1.00 40.58 241 MET A O 1
ATOM 1776 N N . GLU A 1 242 ? 36.514 -1.981 20.268 1.00 33.91 242 GLU A N 1
ATOM 1777 C CA . GLU A 1 242 ? 35.312 -1.942 19.451 1.00 26.23 242 GLU A CA 1
ATOM 1778 C C . GLU A 1 242 ? 35.429 -0.912 18.312 1.00 30.20 242 GLU A C 1
ATOM 1779 O O . GLU A 1 242 ? 35.754 0.255 18.546 1.00 30.17 242 GLU A O 1
ATOM 1785 N N . LYS A 1 243 ? 35.182 -1.353 17.082 1.00 26.69 243 LYS A N 1
ATOM 1786 C CA . LYS A 1 243 ? 35.292 -0.488 15.902 1.00 25.47 243 LYS A CA 1
ATOM 1787 C C . LYS A 1 243 ? 34.161 0.523 15.806 1.00 27.39 243 LYS A C 1
ATOM 1788 O O . LYS A 1 243 ? 33.045 0.251 16.248 1.00 27.64 243 LYS A O 1
ATOM 1794 N N . PRO A 1 244 ? 34.436 1.685 15.185 1.00 27.79 244 PRO A N 1
ATOM 1795 C CA . PRO A 1 244 ? 33.354 2.597 14.810 1.00 25.04 244 PRO A CA 1
ATOM 1796 C C . PRO A 1 244 ? 32.412 1.861 13.873 1.00 26.06 244 PRO A C 1
ATOM 1797 O O . PRO A 1 244 ? 32.868 0.995 13.128 1.00 26.99 244 PRO A O 1
ATOM 1801 N N . THR A 1 245 ? 31.127 2.186 13.897 1.00 23.15 245 THR A N 1
ATOM 1802 C CA . THR A 1 245 ? 30.192 1.537 12.993 1.00 22.84 245 THR A CA 1
ATOM 1803 C C . THR A 1 245 ? 30.605 1.762 11.544 1.00 28.97 245 THR A C 1
ATOM 1804 O O . THR A 1 245 ? 30.577 0.838 10.716 1.00 26.75 245 THR A O 1
ATOM 1808 N N . HIS A 1 246 ? 30.990 3.000 11.245 1.00 25.13 246 HIS A N 1
ATOM 1809 C CA . HIS A 1 246 ? 31.370 3.389 9.896 1.00 24.33 246 HIS A CA 1
ATOM 1810 C C . HIS A 1 246 ? 32.649 4.220 9.927 1.00 28.16 246 HIS A C 1
ATOM 1811 O O . HIS A 1 246 ? 32.957 4.864 10.932 1.00 24.20 246 HIS A O 1
ATOM 1818 N N . A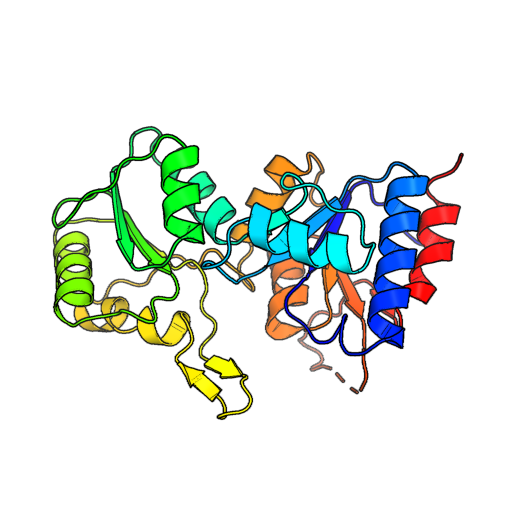LA A 1 247 ? 33.377 4.230 8.816 1.00 27.15 247 ALA A N 1
ATOM 1819 C CA . ALA A 1 247 ? 34.607 5.012 8.720 1.00 24.44 247 ALA A CA 1
ATOM 1820 C C . ALA A 1 247 ? 34.800 5.576 7.310 1.00 28.12 247 ALA A C 1
ATOM 1821 O O . ALA A 1 247 ? 34.584 4.876 6.315 1.00 27.99 247 ALA A O 1
ATOM 1823 N N . ILE A 1 248 ? 35.205 6.841 7.231 1.00 26.31 248 ILE A N 1
ATOM 1824 C CA . ILE A 1 248 ? 35.422 7.510 5.950 1.00 28.67 248 ILE A CA 1
ATOM 1825 C C . ILE A 1 248 ? 36.603 8.468 6.060 1.00 29.96 248 ILE A C 1
ATOM 1826 O O . ILE A 1 248 ? 37.030 8.805 7.162 1.00 28.36 248 ILE A O 1
ATOM 1831 N N . ASP A 1 249 ? 37.125 8.914 4.919 1.00 31.91 249 ASP A N 1
ATOM 1832 C CA . ASP A 1 249 ? 38.259 9.835 4.916 1.00 34.13 249 ASP A CA 1
ATOM 1833 C C . ASP A 1 249 ? 37.814 11.293 4.828 1.00 32.43 249 ASP A C 1
ATOM 1834 O O . ASP A 1 249 ? 38.525 12.196 5.265 1.00 38.42 249 ASP A O 1
ATOM 1839 N N . SER A 1 250 ? 36.640 11.522 4.254 1.00 31.13 250 SER A N 1
ATOM 1840 C CA . SER A 1 250 ? 36.136 12.874 4.068 1.00 30.71 250 SER A CA 1
ATOM 1841 C C . SER A 1 250 ? 34.632 12.901 4.265 1.00 31.55 250 SER A C 1
ATOM 1842 O O . SER A 1 250 ? 33.931 11.993 3.818 1.00 28.55 250 SER A O 1
ATOM 1845 N N . LEU A 1 251 ? 34.132 13.948 4.916 1.00 26.63 251 LEU A N 1
ATOM 1846 C CA . LEU A 1 251 ? 32.696 14.074 5.132 1.00 28.60 251 LEU A CA 1
ATOM 1847 C C . LEU A 1 251 ? 31.930 14.009 3.813 1.00 27.60 251 LEU A C 1
ATOM 1848 O O . LEU A 1 251 ? 30.780 13.569 3.771 1.00 25.90 251 LEU A O 1
ATOM 1853 N N . THR A 1 252 ? 32.570 14.450 2.734 1.00 30.53 252 THR A N 1
ATOM 1854 C CA . THR A 1 252 ? 31.967 14.380 1.406 1.00 32.42 252 THR A CA 1
ATOM 1855 C C . THR A 1 252 ? 31.454 12.973 1.066 1.00 31.90 252 THR A C 1
ATOM 1856 O O . THR A 1 252 ? 30.428 12.821 0.401 1.00 31.18 252 THR A O 1
ATOM 1860 N N . GLU A 1 253 ? 32.166 11.952 1.532 1.00 28.51 253 GLU A N 1
ATOM 1861 C CA . GLU A 1 253 ? 31.806 10.563 1.248 1.00 30.62 253 GLU A CA 1
ATOM 1862 C C . GLU A 1 253 ? 30.435 10.159 1.778 1.00 31.84 253 GLU A C 1
ATOM 1863 O O . GLU A 1 253 ? 29.812 9.226 1.260 1.00 29.59 253 GLU A O 1
ATOM 1869 N N . TRP A 1 254 ? 29.976 10.837 2.825 1.00 29.34 254 TRP A N 1
ATOM 1870 C CA . TRP A 1 254 ? 28.735 10.449 3.488 1.00 23.15 254 TRP A CA 1
ATOM 1871 C C . TRP A 1 254 ? 27.523 11.064 2.815 1.00 23.30 254 TRP A C 1
ATOM 1872 O O . TRP A 1 254 ? 26.398 10.615 3.016 1.00 24.66 254 TRP A O 1
ATOM 1883 N N . ILE A 1 255 ? 27.757 12.101 2.012 1.00 25.30 255 ILE A N 1
ATOM 1884 C CA . ILE A 1 255 ? 26.669 12.819 1.351 1.00 27.41 255 ILE A CA 1
ATOM 1885 C C . ILE A 1 255 ? 25.706 11.926 0.568 1.00 25.09 255 ILE A C 1
ATOM 1886 O O . ILE A 1 255 ? 24.488 12.048 0.711 1.00 24.93 255 ILE A O 1
ATOM 1891 N N . PRO A 1 256 ? 26.244 11.008 -0.253 1.00 26.03 256 PRO A N 1
ATOM 1892 C CA . PRO A 1 256 ? 25.379 10.128 -1.045 1.00 29.25 256 PRO A CA 1
ATOM 1893 C C . PRO A 1 256 ? 24.467 9.286 -0.154 1.00 23.02 256 PRO A C 1
ATOM 1894 O O . PRO A 1 256 ? 23.313 9.031 -0.517 1.00 26.00 256 PRO A O 1
ATOM 1898 N N . TYR A 1 257 ? 24.981 8.875 1.005 1.00 26.67 257 TYR A N 1
ATOM 1899 C CA . TYR A 1 257 ? 24.214 8.056 1.941 1.00 25.58 257 TYR A CA 1
ATOM 1900 C C . TYR A 1 257 ? 23.074 8.840 2.576 1.00 25.85 257 TYR A C 1
ATOM 1901 O O . TYR A 1 257 ? 21.976 8.309 2.753 1.00 27.18 257 TYR A O 1
ATOM 1910 N N . ILE A 1 258 ? 23.334 10.098 2.929 1.00 23.62 258 ILE A N 1
ATOM 1911 C CA . ILE A 1 258 ? 22.271 10.966 3.410 1.00 24.91 258 ILE A CA 1
ATOM 1912 C C . ILE A 1 258 ? 21.189 11.083 2.346 1.00 24.26 258 ILE A C 1
ATOM 1913 O O . ILE A 1 258 ? 20.009 10.868 2.621 1.00 26.10 258 ILE A O 1
ATOM 1918 N N . GLU A 1 259 ? 21.603 11.414 1.125 1.00 26.93 259 GLU A N 1
ATOM 1919 C CA . GLU A 1 259 ? 20.662 11.647 0.033 1.00 28.54 259 GLU A CA 1
ATOM 1920 C C . GLU A 1 259 ? 19.879 10.393 -0.334 1.00 28.87 259 GLU A C 1
ATOM 1921 O O . GLU A 1 259 ? 18.704 10.474 -0.687 1.00 29.91 259 GLU A O 1
ATOM 1927 N N . GLY A 1 260 ? 20.529 9.239 -0.216 1.00 26.87 260 GLY A N 1
ATOM 1928 C CA . GLY A 1 260 ? 19.897 7.973 -0.525 1.00 26.79 260 GLY A CA 1
ATOM 1929 C C . GLY A 1 260 ? 18.859 7.545 0.493 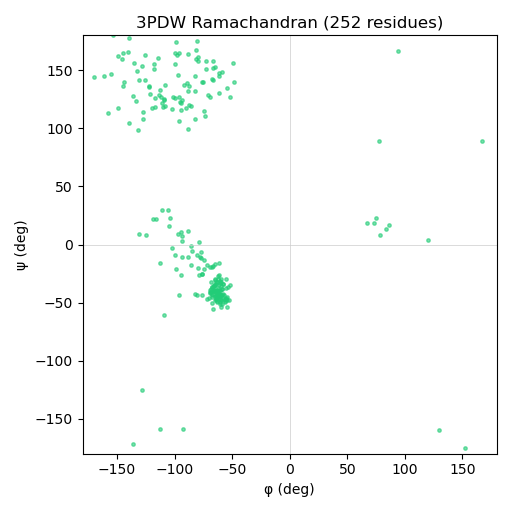1.00 30.79 260 GLY A C 1
ATOM 1930 O O . GLY A 1 260 ? 18.022 6.696 0.204 1.00 29.89 260 GLY A O 1
ATOM 1931 N N . HIS A 1 261 ? 18.903 8.138 1.685 1.00 26.00 261 HIS A N 1
ATOM 1932 C CA . HIS A 1 261 ? 17.985 7.758 2.759 1.00 25.75 261 HIS A CA 1
ATOM 1933 C C . HIS A 1 261 ? 16.991 8.858 3.127 1.00 25.57 261 HIS A C 1
ATOM 1934 O O . HIS A 1 261 ? 15.993 8.597 3.801 1.00 31.47 261 HIS A O 1
ATOM 1941 N N . HIS A 1 262 ? 17.262 10.084 2.694 1.00 23.16 262 HIS A N 1
ATOM 1942 C CA . HIS A 1 262 ? 16.403 11.205 3.037 1.00 26.25 262 HIS A CA 1
ATOM 1943 C C . HIS A 1 262 ? 16.089 11.999 1.777 1.00 26.65 262 HIS A C 1
ATOM 1944 O O . HIS A 1 262 ? 16.894 12.810 1.332 1.00 26.15 262 HIS A O 1
ATOM 1951 N N . HIS A 1 263 ? 14.922 11.739 1.198 1.00 29.89 263 HIS A N 1
ATOM 1952 C CA . HIS A 1 263 ? 14.611 12.224 -0.145 1.00 32.37 263 HIS A CA 1
ATOM 1953 C C . HIS A 1 263 ? 13.826 13.530 -0.142 1.00 38.35 263 HIS A C 1
ATOM 1954 O O . HIS A 1 263 ? 13.285 13.938 0.887 1.00 39.82 263 HIS A O 1
ATOM 1961 N N . HIS A 1 264 ? 13.783 14.181 -1.304 1.00 37.03 264 HIS A N 1
ATOM 1962 C CA . HIS A 1 264 ? 12.927 15.342 -1.515 1.00 46.08 264 HIS A CA 1
ATOM 1963 C C . HIS A 1 264 ? 11.510 14.876 -1.836 1.00 48.06 264 HIS A C 1
ATOM 1964 O O . HIS A 1 264 ? 11.312 13.992 -2.677 1.00 49.20 264 HIS A O 1
#

Radius of gyration: 18.6 Å; Cα contacts (8 Å, |Δi|>4): 553; chains: 1; bounding box: 40×39×55 Å

CATH classification: 3.40.50.1000 (+1 more: 3.40.50.1000)